Protein AF-A0A0H4BYX8-F1 (afdb_monomer_lite)

Structure (mmCIF, N/CA/C/O backbone):
data_AF-A0A0H4BYX8-F1
#
_entry.id   AF-A0A0H4BYX8-F1
#
loop_
_atom_site.group_PDB
_atom_site.id
_atom_site.type_symbol
_atom_site.label_atom_id
_atom_site.label_alt_id
_atom_site.label_comp_id
_atom_site.label_asym_id
_atom_site.label_entity_id
_atom_site.label_seq_id
_atom_site.pdbx_PDB_ins_code
_atom_site.Cartn_x
_atom_site.Cartn_y
_atom_site.Cartn_z
_atom_site.occupancy
_atom_site.B_iso_or_equiv
_atom_site.auth_seq_id
_atom_site.auth_comp_id
_atom_site.auth_asym_id
_atom_site.auth_atom_id
_atom_site.pdbx_PDB_model_num
ATOM 1 N N . MET A 1 1 ? -28.822 -3.666 -9.844 1.00 39.09 1 MET A N 1
ATOM 2 C CA . MET A 1 1 ? -27.605 -4.459 -9.604 1.00 39.09 1 MET A CA 1
ATOM 3 C C . MET A 1 1 ? -26.559 -3.913 -10.546 1.00 39.09 1 MET A C 1
ATOM 5 O O . MET A 1 1 ? -26.692 -4.147 -11.732 1.00 39.09 1 MET A O 1
ATOM 9 N N . ASP A 1 2 ? -25.643 -3.104 -10.020 1.00 32.81 2 ASP A N 1
ATOM 10 C CA . ASP A 1 2 ? -24.395 -2.692 -10.675 1.00 32.81 2 ASP A CA 1
ATOM 11 C C . ASP A 1 2 ? -23.509 -2.088 -9.575 1.00 32.81 2 ASP A C 1
ATOM 13 O O . ASP A 1 2 ? -23.709 -0.952 -9.146 1.00 32.81 2 ASP A O 1
ATOM 17 N N . THR A 1 3 ? -22.607 -2.901 -9.025 1.00 31.81 3 THR A N 1
ATOM 18 C CA . THR A 1 3 ? -21.728 -2.568 -7.881 1.00 31.81 3 THR A CA 1
ATOM 19 C C . THR A 1 3 ? -20.258 -2.498 -8.311 1.00 31.81 3 THR A C 1
ATOM 21 O O . THR A 1 3 ? -19.339 -2.720 -7.530 1.00 31.81 3 THR A O 1
ATOM 24 N N . SER A 1 4 ? -20.034 -2.214 -9.589 1.00 34.97 4 SER A N 1
ATOM 25 C CA . SER A 1 4 ? -18.779 -2.406 -10.311 1.00 34.97 4 SER A CA 1
ATOM 26 C C . SER A 1 4 ? -18.241 -1.076 -10.835 1.00 34.97 4 SER A C 1
ATOM 28 O O . SER A 1 4 ? -18.157 -0.871 -12.037 1.00 34.97 4 SER A O 1
ATOM 30 N N . ALA A 1 5 ? -17.884 -0.146 -9.946 1.00 32.69 5 ALA A N 1
ATOM 31 C CA . ALA A 1 5 ? -17.043 1.002 -10.306 1.00 32.69 5 ALA A CA 1
ATOM 32 C C . ALA A 1 5 ? -16.579 1.761 -9.057 1.00 32.69 5 ALA A C 1
ATOM 34 O O . ALA A 1 5 ? -17.200 2.747 -8.668 1.00 32.69 5 ALA A O 1
ATOM 35 N N . ARG A 1 6 ? -15.502 1.289 -8.424 1.00 33.94 6 ARG A N 1
ATOM 36 C CA . ARG A 1 6 ? -14.465 2.099 -7.746 1.00 33.94 6 ARG A CA 1
ATOM 37 C C . ARG A 1 6 ? -13.427 1.159 -7.134 1.00 33.94 6 ARG A C 1
ATOM 39 O O . ARG A 1 6 ? -13.173 1.147 -5.937 1.00 33.94 6 ARG A O 1
ATOM 46 N N . LEU A 1 7 ? -12.845 0.333 -8.004 1.00 34.69 7 LEU A N 1
ATOM 47 C CA . LEU A 1 7 ? -11.450 -0.044 -7.831 1.00 34.69 7 LEU A CA 1
ATOM 48 C C . LEU A 1 7 ? -10.669 1.254 -8.070 1.00 34.69 7 LEU A C 1
ATOM 50 O O . LEU A 1 7 ? -10.504 1.666 -9.219 1.00 34.69 7 LEU A O 1
ATOM 54 N N . ASP A 1 8 ? -10.289 1.948 -6.999 1.00 37.62 8 ASP A N 1
ATOM 55 C CA . ASP A 1 8 ? -9.277 2.994 -7.103 1.00 37.62 8 ASP A CA 1
ATOM 56 C C . ASP A 1 8 ? -7.956 2.295 -7.426 1.00 37.62 8 ASP A C 1
ATOM 58 O O . ASP A 1 8 ? -7.262 1.758 -6.565 1.00 37.62 8 ASP A O 1
ATOM 62 N N . LEU A 1 9 ? -7.655 2.258 -8.723 1.00 38.53 9 LEU A N 1
ATOM 63 C CA . LEU A 1 9 ? -6.310 2.040 -9.225 1.00 38.53 9 LEU A CA 1
ATOM 64 C C . LEU A 1 9 ? -5.385 3.095 -8.589 1.00 38.53 9 LEU A C 1
ATOM 66 O O . LEU A 1 9 ? -5.774 4.264 -8.467 1.00 38.53 9 LEU A O 1
ATOM 70 N N . PRO A 1 10 ? -4.150 2.738 -8.209 1.00 43.97 10 PRO A N 1
ATOM 71 C CA . PRO A 1 10 ? -3.230 3.651 -7.550 1.00 43.97 10 PRO A CA 1
ATOM 72 C C . PRO A 1 10 ? -2.633 4.619 -8.578 1.00 43.97 10 PRO A C 1
ATOM 74 O O . PRO A 1 10 ? -1.495 4.464 -9.000 1.00 43.97 10 PRO A O 1
ATOM 77 N N . LEU A 1 11 ? -3.396 5.625 -9.006 1.00 45.66 11 LEU A N 1
ATOM 78 C CA . LEU A 1 11 ? -2.871 6.721 -9.834 1.00 45.66 11 LEU A CA 1
ATOM 79 C C . LEU A 1 11 ? -3.241 8.120 -9.318 1.00 45.66 11 LEU A C 1
ATOM 81 O O . LEU A 1 11 ? -2.695 9.100 -9.813 1.00 45.66 11 LEU A O 1
ATOM 85 N N . GLY A 1 12 ? -4.114 8.241 -8.309 1.00 50.75 12 GLY A N 1
ATOM 86 C CA . GLY A 1 12 ? -4.571 9.553 -7.827 1.00 50.75 12 GLY A CA 1
ATOM 87 C C . GLY A 1 12 ? -4.165 9.930 -6.402 1.00 50.75 12 GLY A C 1
ATOM 88 O O . GLY A 1 12 ? -3.814 11.080 -6.157 1.00 50.75 12 GLY A O 1
ATOM 89 N N . GLN A 1 13 ? -4.239 8.991 -5.450 1.00 59.78 13 GLN A N 1
ATOM 90 C CA . GLN A 1 13 ? -4.258 9.343 -4.017 1.00 59.78 13 GLN A CA 1
ATOM 91 C C . GLN A 1 13 ? -3.168 8.677 -3.163 1.00 59.78 13 GLN A C 1
ATOM 93 O O . GLN A 1 13 ? -2.971 9.073 -2.018 1.00 59.78 13 GLN A O 1
ATOM 98 N N . GLY A 1 14 ? -2.452 7.674 -3.689 1.00 72.25 14 GLY A N 1
ATOM 99 C CA . GLY A 1 14 ? -1.416 6.948 -2.937 1.00 72.25 14 GLY A CA 1
ATOM 100 C C . GLY A 1 14 ? -1.945 6.092 -1.774 1.00 72.25 14 GLY A C 1
ATOM 101 O O . GLY A 1 14 ? -1.158 5.607 -0.959 1.00 72.25 14 GLY A O 1
ATOM 102 N N . LEU A 1 15 ? -3.264 5.898 -1.684 1.00 83.38 15 LEU A N 1
ATOM 103 C CA . LEU A 1 15 ? -3.895 5.038 -0.688 1.00 83.38 15 LEU A CA 1
ATOM 104 C C . LEU A 1 15 ? -3.948 3.590 -1.184 1.00 83.38 15 LEU A C 1
ATOM 106 O O . LEU A 1 15 ? -4.229 3.328 -2.349 1.00 83.38 15 LEU A O 1
ATOM 110 N N . VAL A 1 16 ? -3.673 2.654 -0.280 1.00 84.81 16 VAL A N 1
ATOM 111 C CA . VAL A 1 16 ? -3.694 1.204 -0.539 1.00 84.81 16 VAL A CA 1
ATOM 112 C C . VAL A 1 16 ? -5.106 0.618 -0.397 1.00 84.81 16 VAL A C 1
ATOM 114 O O . VAL A 1 16 ? -5.375 -0.467 -0.894 1.00 84.81 16 VAL A O 1
ATOM 117 N N . GLY A 1 17 ? -6.026 1.332 0.254 1.00 84.44 17 GLY A N 1
ATOM 118 C CA . GLY A 1 17 ? -7.428 0.939 0.391 1.00 84.44 17 GLY A CA 1
ATOM 119 C C . GLY A 1 17 ? -8.356 2.147 0.303 1.00 84.44 17 GLY A C 1
ATOM 120 O O . GLY A 1 17 ? -7.896 3.288 0.353 1.00 84.44 17 GLY A O 1
ATOM 121 N N . SER A 1 18 ? -9.660 1.892 0.182 1.00 88.62 18 SER A N 1
ATOM 122 C CA . SER A 1 18 ? -10.676 2.943 0.099 1.00 88.62 18 SER A CA 1
ATOM 123 C C . SER A 1 18 ? -11.384 3.181 1.441 1.00 88.62 18 SER A C 1
ATOM 125 O O . SER A 1 18 ? -11.568 2.243 2.227 1.00 88.62 18 SER A O 1
ATOM 127 N N . PRO A 1 19 ? -11.849 4.414 1.704 1.00 87.88 19 PRO A N 1
ATOM 128 C CA . PRO A 1 19 ? -12.730 4.722 2.834 1.00 87.88 19 PRO A CA 1
ATOM 129 C C . PRO A 1 19 ? -13.988 3.850 2.871 1.00 87.88 19 PRO A C 1
ATOM 131 O O . PRO A 1 19 ? -14.454 3.464 3.939 1.00 87.88 19 PRO A O 1
ATOM 134 N N . GLU A 1 20 ? -14.531 3.509 1.704 1.00 89.50 20 GLU A N 1
ATOM 135 C CA . GLU A 1 20 ? -15.694 2.640 1.564 1.00 89.50 20 GLU A CA 1
ATOM 136 C C . GLU A 1 20 ? -15.399 1.198 2.014 1.00 89.50 20 GLU A C 1
ATOM 138 O O . GLU A 1 20 ? -16.249 0.587 2.657 1.00 89.50 20 GLU A O 1
ATOM 143 N N . ALA A 1 21 ? -14.192 0.673 1.770 1.00 87.00 21 ALA A N 1
ATOM 144 C CA . ALA A 1 21 ? -13.786 -0.640 2.282 1.00 87.00 21 ALA A CA 1
ATOM 145 C C . ALA A 1 21 ? -13.663 -0.649 3.817 1.00 87.00 21 ALA A C 1
ATOM 147 O O . ALA A 1 21 ? -14.017 -1.630 4.470 1.00 87.00 21 ALA A O 1
ATOM 148 N N . VAL A 1 22 ? -13.205 0.460 4.411 1.00 85.81 22 VAL A N 1
ATOM 149 C CA . VAL A 1 22 ? -13.191 0.628 5.874 1.00 85.81 22 VAL A CA 1
ATOM 150 C C . VAL A 1 22 ? -14.616 0.699 6.425 1.00 85.81 22 VAL A C 1
ATOM 152 O O . VAL A 1 22 ? -14.907 0.077 7.443 1.00 85.81 22 VAL A O 1
ATOM 155 N N . ALA A 1 23 ? -15.524 1.400 5.743 1.00 83.44 23 ALA A N 1
ATOM 156 C CA . ALA A 1 23 ? -16.932 1.467 6.128 1.00 83.44 23 ALA A CA 1
ATOM 157 C C . ALA A 1 23 ? -17.611 0.093 6.112 1.00 83.44 23 ALA A C 1
ATOM 159 O O . ALA A 1 23 ? -18.312 -0.241 7.065 1.00 83.44 23 ALA A O 1
ATOM 160 N N . ASP A 1 24 ? -17.349 -0.714 5.082 1.00 84.88 24 ASP A N 1
ATOM 161 C CA . ASP A 1 24 ? -17.842 -2.090 4.980 1.00 84.88 24 ASP A CA 1
ATOM 162 C C . ASP A 1 24 ? -17.325 -2.957 6.143 1.00 84.88 24 ASP A C 1
ATOM 164 O O . ASP A 1 24 ? -18.107 -3.587 6.856 1.00 84.88 24 ASP A O 1
ATOM 168 N N . ALA A 1 25 ? -16.026 -2.873 6.459 1.00 83.50 25 ALA A N 1
ATOM 169 C CA . ALA A 1 25 ? -15.4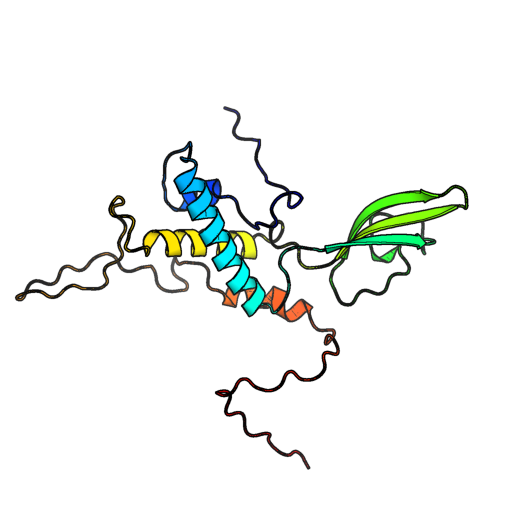29 -3.560 7.612 1.00 83.50 25 ALA A CA 1
ATOM 170 C C . ALA A 1 25 ? -15.995 -3.102 8.977 1.00 83.50 25 ALA A C 1
ATOM 172 O O . ALA A 1 25 ? -15.919 -3.829 9.978 1.00 83.50 25 ALA A O 1
ATOM 173 N N . LEU A 1 26 ? -16.551 -1.891 9.038 1.00 82.50 26 LEU A N 1
ATOM 174 C CA . LEU A 1 26 ? -17.212 -1.323 10.213 1.00 82.50 26 LEU A CA 1
ATOM 175 C C . LEU A 1 26 ? -18.732 -1.545 10.231 1.00 82.50 26 LEU A C 1
ATOM 177 O O . LEU A 1 26 ? -19.358 -1.246 11.248 1.00 82.50 26 LEU A O 1
ATOM 181 N N . GLY A 1 27 ? -19.329 -2.053 9.148 1.00 84.31 27 GLY A N 1
ATOM 182 C CA . GLY A 1 27 ? -20.783 -2.154 8.994 1.00 84.31 27 GLY A CA 1
ATOM 183 C C . GLY A 1 27 ? -21.491 -0.795 8.903 1.00 84.31 27 GLY A C 1
ATOM 184 O O . GLY A 1 27 ? -22.667 -0.688 9.251 1.00 84.31 27 GLY A O 1
ATOM 185 N N . VAL A 1 28 ? -20.786 0.259 8.481 1.00 84.38 28 VAL A N 1
ATOM 186 C CA . VAL A 1 28 ? -21.342 1.611 8.333 1.00 84.38 28 VAL A CA 1
ATOM 187 C C . VAL A 1 28 ? -22.061 1.717 6.983 1.00 84.38 28 VAL A C 1
ATOM 189 O O . VAL A 1 28 ? -21.452 1.441 5.949 1.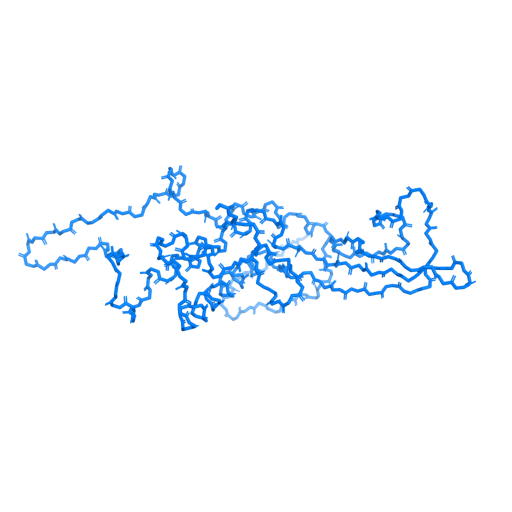00 84.38 28 VAL A O 1
ATOM 192 N N . PRO A 1 29 ? -23.341 2.131 6.950 1.00 85.81 29 PRO A N 1
ATOM 193 C CA . PRO A 1 29 ? -24.092 2.218 5.705 1.00 85.81 29 PRO A CA 1
ATOM 194 C C . PRO A 1 29 ? -23.551 3.321 4.786 1.00 85.81 29 PRO A C 1
ATOM 196 O O . PRO A 1 29 ? -23.169 4.405 5.229 1.00 85.81 29 PRO A O 1
ATOM 199 N N . LEU A 1 30 ? -23.570 3.046 3.482 1.00 87.44 30 LEU A N 1
ATOM 200 C CA . LEU A 1 30 ? -23.238 4.005 2.430 1.00 87.44 30 LEU A CA 1
ATOM 201 C C . LEU A 1 30 ? -24.470 4.863 2.062 1.00 87.44 30 LEU A C 1
ATOM 203 O O . LEU A 1 30 ? -25.598 4.379 2.174 1.00 87.44 30 LEU A O 1
ATOM 207 N N . PRO A 1 31 ? -24.291 6.103 1.564 1.00 90.88 31 PRO A N 1
ATOM 208 C CA . PRO A 1 31 ? -23.023 6.774 1.279 1.00 90.88 31 PRO A CA 1
ATOM 209 C C . PRO A 1 31 ? -22.378 7.402 2.522 1.00 90.88 31 PRO A C 1
ATOM 211 O O . PRO A 1 31 ? -23.058 7.929 3.398 1.00 90.88 31 PRO A O 1
ATOM 214 N N . LEU A 1 32 ? -21.044 7.420 2.547 1.00 81.69 32 LEU A N 1
ATOM 215 C CA . LEU A 1 32 ? -20.290 8.123 3.582 1.00 81.69 32 LEU A CA 1
ATOM 216 C C . LEU A 1 32 ? -20.456 9.637 3.473 1.00 81.69 32 LEU A C 1
ATOM 218 O O . LEU A 1 32 ? -20.402 10.213 2.379 1.00 81.69 32 LEU A O 1
ATOM 222 N N . THR A 1 33 ? -20.567 10.292 4.628 1.00 89.88 33 THR A N 1
ATOM 223 C CA . THR A 1 33 ? -20.444 11.750 4.707 1.00 89.88 33 THR A CA 1
ATOM 224 C C . THR A 1 33 ? -19.008 12.182 4.367 1.00 89.88 33 THR A C 1
ATOM 226 O O . THR A 1 33 ? -18.065 11.417 4.595 1.00 89.88 33 THR A O 1
ATOM 229 N N . PRO A 1 34 ? -18.787 13.414 3.865 1.00 89.31 34 PRO A N 1
ATOM 230 C CA . PRO A 1 34 ? -17.437 13.911 3.582 1.00 89.31 34 PRO A CA 1
ATOM 231 C C . PRO A 1 34 ? -16.500 13.863 4.798 1.00 89.31 34 PRO A C 1
ATOM 233 O O . PRO A 1 34 ? -15.323 13.547 4.652 1.00 89.31 34 PRO A O 1
ATOM 236 N N . ALA A 1 35 ? -17.029 14.116 5.999 1.00 87.38 35 ALA A N 1
ATOM 237 C CA . ALA A 1 35 ? -16.266 14.050 7.243 1.00 87.38 35 ALA A CA 1
ATOM 238 C C . ALA A 1 35 ? -15.844 12.613 7.597 1.00 87.38 35 ALA A C 1
ATOM 240 O O . ALA A 1 35 ? -14.693 12.391 7.962 1.00 87.38 35 ALA A O 1
ATOM 241 N N . GLN A 1 36 ? -16.742 11.630 7.443 1.00 86.31 36 GLN A N 1
ATOM 242 C CA . GLN A 1 36 ? -16.399 10.215 7.638 1.00 86.31 36 GLN A CA 1
ATOM 243 C C . GLN A 1 36 ? -15.355 9.754 6.626 1.00 86.31 36 GLN A C 1
ATOM 245 O O . GLN A 1 36 ? -14.389 9.101 7.006 1.00 86.31 36 GLN A O 1
ATOM 250 N N . ARG A 1 37 ? -15.517 10.141 5.354 1.00 89.44 37 ARG A N 1
ATOM 251 C CA . ARG A 1 37 ? -14.554 9.810 4.303 1.00 89.44 37 ARG A CA 1
ATOM 252 C C . ARG A 1 37 ? -13.159 10.335 4.648 1.00 89.44 37 ARG A C 1
ATOM 254 O O . ARG A 1 37 ? -12.225 9.546 4.695 1.00 89.44 37 ARG A O 1
ATOM 261 N N . ALA A 1 38 ? -13.035 11.620 4.986 1.00 88.38 38 ALA A N 1
ATOM 262 C CA . ALA A 1 38 ? -11.754 12.221 5.360 1.00 88.38 38 ALA A CA 1
ATOM 263 C C . ALA A 1 38 ? -11.116 11.558 6.598 1.00 88.38 38 ALA A C 1
ATOM 265 O O . ALA A 1 38 ? -9.905 11.348 6.630 1.00 88.38 38 ALA A O 1
ATOM 266 N N . ALA A 1 39 ? -11.926 11.194 7.598 1.00 89.19 39 ALA A N 1
ATOM 267 C CA . ALA A 1 39 ? -11.445 10.489 8.785 1.00 89.19 39 ALA A CA 1
ATOM 268 C C . ALA A 1 39 ? -10.934 9.076 8.458 1.00 89.19 39 ALA A C 1
ATOM 270 O O . ALA A 1 39 ? -9.902 8.661 8.977 1.00 89.19 39 ALA A O 1
ATOM 271 N N . TYR A 1 40 ? -11.625 8.334 7.590 1.00 89.62 40 TYR A N 1
ATOM 272 C CA . TYR A 1 40 ? -11.185 6.996 7.186 1.00 89.62 40 TYR A CA 1
ATOM 273 C C . TYR A 1 40 ? -9.942 7.050 6.299 1.00 89.62 40 TYR A C 1
ATOM 275 O O . TYR A 1 40 ? -9.050 6.227 6.472 1.00 89.62 40 TYR A O 1
ATOM 283 N N . GLU A 1 41 ? -9.827 8.038 5.408 1.00 91.56 41 GLU A N 1
ATOM 284 C CA . GLU A 1 41 ? -8.595 8.270 4.642 1.00 91.56 41 GLU A CA 1
ATOM 285 C C . GLU A 1 41 ? -7.388 8.516 5.554 1.00 91.56 41 GLU A C 1
ATOM 287 O O . GLU A 1 41 ? -6.298 8.020 5.283 1.00 91.56 41 GLU A O 1
ATOM 292 N N . GLU A 1 42 ? -7.564 9.280 6.632 1.00 91.12 42 GLU A N 1
ATOM 293 C CA . GLU A 1 42 ? -6.505 9.522 7.611 1.00 91.12 42 GLU A CA 1
ATOM 294 C C . GLU A 1 42 ? -6.055 8.224 8.292 1.00 91.12 42 GLU A C 1
ATOM 296 O O . GLU A 1 42 ? -4.856 7.952 8.354 1.00 91.12 42 GLU A O 1
ATOM 301 N N . GLU A 1 43 ? -6.995 7.383 8.727 1.00 90.19 43 GLU A N 1
ATOM 302 C CA . GLU A 1 43 ? -6.648 6.104 9.355 1.00 90.19 43 GLU A CA 1
ATOM 303 C C . GLU A 1 43 ? -6.022 5.109 8.374 1.00 90.19 43 GLU A C 1
ATOM 305 O O . GLU A 1 43 ? -5.108 4.370 8.740 1.00 90.19 43 GLU A O 1
ATOM 310 N N . ILE A 1 44 ? -6.434 5.134 7.103 1.00 90.19 44 ILE A N 1
ATOM 311 C CA . ILE A 1 44 ? -5.768 4.374 6.040 1.00 90.19 44 ILE A CA 1
ATOM 312 C C . ILE A 1 44 ? -4.314 4.843 5.892 1.00 90.19 44 ILE A C 1
ATOM 314 O O . ILE A 1 44 ? -3.415 4.004 5.855 1.00 90.19 44 ILE A O 1
ATOM 318 N N . ARG A 1 45 ? -4.052 6.160 5.873 1.00 90.81 45 ARG A N 1
ATOM 319 C CA . ARG A 1 45 ? -2.680 6.699 5.784 1.00 90.81 45 ARG A CA 1
ATOM 320 C C . ARG A 1 45 ? -1.818 6.281 6.974 1.00 90.81 45 ARG A C 1
ATOM 322 O O . ARG A 1 45 ? -0.665 5.903 6.770 1.00 90.81 45 ARG A O 1
ATOM 329 N N . ASN A 1 46 ? -2.367 6.309 8.188 1.00 90.00 46 ASN A N 1
ATOM 330 C CA . ASN A 1 46 ? -1.661 5.863 9.392 1.00 90.00 46 ASN A CA 1
ATOM 331 C C . ASN A 1 46 ? -1.304 4.372 9.301 1.00 90.00 46 ASN A C 1
ATOM 333 O O . ASN A 1 46 ? -0.137 4.004 9.423 1.00 90.00 46 ASN A O 1
ATOM 337 N N . ALA A 1 47 ? -2.281 3.525 8.965 1.00 89.38 47 ALA A N 1
ATOM 338 C CA . ALA A 1 47 ? -2.068 2.090 8.800 1.00 89.38 47 ALA A CA 1
ATOM 339 C C . ALA A 1 47 ? -1.045 1.769 7.692 1.00 89.38 47 ALA A C 1
ATOM 341 O O . ALA A 1 47 ? -0.196 0.888 7.848 1.00 89.38 47 ALA A O 1
ATOM 342 N N . GLN A 1 48 ? -1.081 2.498 6.572 1.00 91.44 48 GLN A N 1
ATOM 343 C CA . GLN A 1 48 ? -0.075 2.384 5.515 1.00 91.44 48 GLN A CA 1
ATOM 344 C C . GLN A 1 48 ? 1.322 2.784 5.997 1.00 91.44 48 GLN A C 1
ATOM 346 O O . GLN A 1 48 ? 2.293 2.126 5.623 1.00 91.44 48 GLN A O 1
ATOM 351 N N . ALA A 1 49 ? 1.440 3.843 6.803 1.00 88.50 49 ALA A N 1
ATOM 352 C CA . ALA A 1 49 ? 2.718 4.292 7.349 1.00 88.50 49 ALA A CA 1
ATOM 353 C C . ALA A 1 49 ? 3.338 3.234 8.274 1.00 88.50 49 ALA A C 1
ATOM 355 O O . ALA A 1 49 ? 4.542 2.985 8.186 1.00 88.50 49 ALA A O 1
ATOM 356 N N . ASP A 1 50 ? 2.524 2.550 9.078 1.00 88.31 50 ASP A N 1
ATOM 357 C CA . ASP A 1 50 ? 2.983 1.458 9.940 1.00 88.31 50 ASP A CA 1
ATOM 358 C C . ASP A 1 50 ? 3.502 0.269 9.131 1.00 88.31 50 ASP A C 1
ATOM 360 O O . ASP A 1 50 ? 4.585 -0.259 9.404 1.00 88.31 50 ASP A O 1
ATOM 364 N N . VAL A 1 51 ? 2.779 -0.124 8.078 1.00 89.38 51 VAL A N 1
ATOM 365 C CA . VAL A 1 51 ? 3.237 -1.189 7.179 1.00 89.38 51 VAL A CA 1
ATOM 366 C C . VAL A 1 51 ? 4.506 -0.772 6.434 1.00 89.38 51 VAL A C 1
ATOM 368 O O . VAL A 1 51 ? 5.452 -1.558 6.354 1.00 89.38 51 VAL A O 1
ATOM 371 N N . ALA A 1 52 ? 4.572 0.460 5.927 1.00 88.69 52 ALA A N 1
ATOM 372 C CA . ALA A 1 52 ? 5.765 0.986 5.269 1.00 88.69 52 ALA A CA 1
ATOM 373 C C . ALA A 1 52 ? 6.973 1.010 6.222 1.00 88.69 52 ALA A C 1
ATOM 375 O O . ALA A 1 52 ? 8.087 0.666 5.820 1.00 88.69 52 ALA A O 1
ATOM 376 N N . GLY A 1 53 ? 6.754 1.348 7.496 1.00 85.75 53 GLY A N 1
ATOM 377 C CA . GLY A 1 53 ? 7.757 1.284 8.557 1.00 85.75 53 GLY A CA 1
ATOM 378 C C . GLY A 1 53 ? 8.220 -0.146 8.845 1.00 85.75 53 GLY A C 1
ATOM 379 O O . GLY A 1 53 ? 9.423 -0.398 8.917 1.00 85.75 53 GLY A O 1
ATOM 380 N N . TYR A 1 54 ? 7.290 -1.099 8.940 1.00 87.62 54 TYR A N 1
ATOM 381 C CA . TYR A 1 54 ? 7.595 -2.514 9.179 1.00 87.62 54 TYR A CA 1
ATOM 382 C C . TYR A 1 54 ? 8.366 -3.165 8.025 1.00 87.62 54 TYR A C 1
ATOM 384 O O . TYR A 1 54 ? 9.345 -3.886 8.247 1.00 87.62 54 TYR A O 1
ATOM 392 N N . LEU A 1 55 ? 7.940 -2.902 6.787 1.00 86.88 55 LEU A N 1
ATOM 393 C CA . LEU A 1 55 ? 8.601 -3.390 5.577 1.00 86.88 55 LEU A CA 1
ATOM 394 C C . LEU A 1 55 ? 9.875 -2.602 5.249 1.00 86.88 55 LEU A C 1
ATOM 396 O O . LEU A 1 55 ? 10.698 -3.084 4.474 1.00 86.88 55 LEU A O 1
ATOM 400 N N . ASN A 1 56 ? 10.051 -1.417 5.846 1.00 85.44 56 ASN A N 1
ATOM 401 C CA . ASN A 1 56 ? 11.100 -0.450 5.520 1.00 85.44 56 ASN A CA 1
ATOM 402 C C . ASN A 1 56 ? 11.134 -0.120 4.012 1.00 85.44 56 ASN A C 1
ATOM 404 O O . ASN A 1 56 ? 12.202 0.007 3.408 1.00 85.44 56 ASN A O 1
ATOM 408 N N . ARG A 1 57 ? 9.949 -0.011 3.398 1.00 83.50 57 ARG A N 1
ATOM 409 C CA . ARG A 1 57 ? 9.748 0.163 1.951 1.00 83.50 57 ARG A CA 1
ATOM 410 C C . ARG A 1 57 ? 8.485 0.981 1.686 1.00 83.50 57 ARG A C 1
ATOM 412 O O . ARG A 1 57 ? 7.526 0.896 2.448 1.00 83.50 57 ARG A O 1
ATOM 419 N N . SER A 1 58 ? 8.481 1.764 0.607 1.00 85.25 58 SER A N 1
ATOM 420 C CA . SER A 1 58 ? 7.270 2.459 0.150 1.00 85.25 58 SER A CA 1
ATOM 421 C C . SER A 1 58 ? 6.238 1.450 -0.357 1.00 85.25 58 SER A C 1
ATOM 423 O O . SER A 1 58 ? 6.598 0.531 -1.089 1.00 85.25 58 SER A O 1
ATOM 425 N N . LEU A 1 59 ? 4.970 1.649 0.009 1.00 85.88 59 LEU A N 1
ATOM 426 C CA . LEU A 1 59 ? 3.820 0.917 -0.547 1.00 85.88 59 LEU A CA 1
ATOM 427 C C . LEU A 1 59 ? 3.235 1.577 -1.799 1.00 85.88 59 LEU A C 1
ATOM 429 O O . LEU A 1 59 ? 2.314 1.040 -2.410 1.00 85.88 59 LEU A O 1
ATOM 433 N N . VAL A 1 60 ? 3.730 2.769 -2.128 1.00 87.62 60 VAL A N 1
ATOM 434 C CA . VAL A 1 60 ? 3.363 3.504 -3.332 1.00 87.62 60 VAL A CA 1
ATOM 435 C C . VAL A 1 60 ? 4.540 3.395 -4.296 1.00 87.62 60 VAL A C 1
ATOM 437 O O . VAL A 1 60 ? 5.636 3.866 -3.950 1.00 87.62 60 VAL A O 1
ATOM 440 N N . PRO A 1 61 ? 4.351 2.771 -5.469 1.00 86.25 61 PRO A N 1
ATOM 441 C CA . PRO A 1 61 ? 5.400 2.661 -6.463 1.00 86.25 61 PRO A CA 1
ATOM 442 C C . PRO A 1 61 ? 5.676 4.035 -7.074 1.00 86.25 61 PRO A C 1
ATOM 444 O O . PRO A 1 61 ? 4.799 4.894 -7.183 1.00 86.25 61 PRO A O 1
ATOM 447 N N . ARG A 1 62 ? 6.924 4.253 -7.476 1.00 86.12 62 ARG A N 1
ATOM 448 C CA . ARG A 1 62 ? 7.349 5.478 -8.144 1.00 86.12 62 ARG A CA 1
ATOM 449 C C . ARG A 1 62 ? 7.300 5.280 -9.651 1.00 86.12 62 ARG A C 1
ATOM 451 O O . ARG A 1 62 ? 7.919 4.353 -10.164 1.00 86.12 62 ARG A O 1
ATOM 458 N N . LEU A 1 63 ? 6.656 6.210 -10.353 1.00 88.44 63 LEU A N 1
ATOM 459 C CA . LEU A 1 63 ? 6.752 6.289 -11.807 1.00 88.44 63 LEU A CA 1
ATOM 460 C C . LEU A 1 63 ? 8.138 6.809 -12.220 1.00 88.44 63 LEU A C 1
ATOM 462 O O . LEU A 1 63 ? 8.591 7.859 -11.748 1.00 88.44 63 LEU A O 1
ATOM 466 N N . MET A 1 64 ? 8.807 6.071 -13.096 1.00 88.88 64 MET A N 1
ATOM 467 C CA . MET A 1 64 ? 10.119 6.395 -13.642 1.00 88.88 64 MET A CA 1
ATOM 468 C C . MET A 1 64 ? 10.117 6.175 -15.150 1.00 88.88 64 MET A C 1
ATOM 470 O O . MET A 1 64 ? 9.866 5.071 -15.614 1.00 88.88 64 MET A O 1
ATOM 474 N N . THR A 1 65 ? 10.452 7.212 -15.911 1.00 92.81 65 THR A N 1
ATOM 475 C CA . THR A 1 65 ? 10.631 7.099 -17.361 1.00 92.81 65 THR A CA 1
ATOM 476 C C . THR A 1 65 ? 12.097 6.858 -17.689 1.00 92.81 65 THR A C 1
ATOM 478 O O . THR A 1 65 ? 12.963 7.649 -17.304 1.00 92.81 65 THR A O 1
ATOM 481 N N . VAL A 1 66 ? 12.368 5.808 -18.452 1.00 92.00 66 VAL A N 1
ATOM 482 C CA . VAL A 1 66 ? 13.674 5.509 -19.036 1.00 92.00 66 VAL A CA 1
ATOM 483 C C . VAL A 1 66 ? 13.606 5.828 -20.521 1.00 92.00 66 VAL A C 1
ATOM 485 O O . VAL A 1 66 ? 12.725 5.337 -21.216 1.00 92.00 66 VAL A O 1
ATOM 488 N N . ARG A 1 67 ? 14.502 6.687 -21.006 1.00 94.62 67 ARG A N 1
ATOM 489 C CA . ARG A 1 67 ? 14.437 7.221 -22.373 1.00 94.62 67 ARG A CA 1
ATOM 490 C C . ARG A 1 67 ? 15.509 6.636 -23.270 1.00 94.62 67 ARG A C 1
ATOM 492 O O . ARG A 1 67 ? 16.620 6.386 -22.803 1.00 94.62 67 ARG A O 1
ATOM 499 N N . GLY A 1 68 ? 15.186 6.502 -24.552 1.00 92.69 68 GLY A N 1
ATOM 500 C CA . GLY A 1 68 ? 16.148 6.134 -25.589 1.00 92.69 68 GLY A CA 1
ATOM 501 C C . GLY A 1 68 ? 16.787 4.758 -25.390 1.00 92.69 68 GLY A C 1
ATOM 502 O O . GLY A 1 68 ? 17.963 4.576 -25.702 1.00 92.69 68 GLY A O 1
ATOM 503 N N . VAL A 1 69 ? 16.052 3.791 -24.834 1.00 93.94 69 VAL A N 1
ATOM 504 C CA . VAL A 1 69 ? 16.567 2.438 -24.589 1.00 93.94 69 VAL A CA 1
ATOM 505 C C . VAL A 1 69 ? 16.237 1.490 -25.728 1.00 93.94 69 VAL A C 1
ATOM 507 O O . VAL A 1 69 ? 15.184 1.571 -26.353 1.00 93.94 69 VAL A O 1
ATOM 510 N N . THR A 1 70 ? 17.153 0.563 -25.997 1.00 94.81 70 THR A N 1
ATOM 511 C CA . THR A 1 70 ? 16.925 -0.534 -26.942 1.00 94.81 70 THR A CA 1
ATOM 512 C C . THR A 1 70 ? 16.635 -1.804 -26.149 1.00 94.81 70 THR A C 1
ATOM 514 O O . THR A 1 70 ? 17.423 -2.133 -25.256 1.00 94.81 70 THR A O 1
ATOM 517 N N . PRO A 1 71 ? 15.530 -2.513 -26.425 1.00 94.12 71 PRO A N 1
ATOM 518 C CA . PRO A 1 71 ? 15.229 -3.747 -25.726 1.00 94.12 71 PRO A CA 1
ATOM 519 C C . PRO A 1 71 ? 16.220 -4.844 -26.137 1.00 94.12 71 PRO A C 1
ATOM 521 O O . PRO A 1 71 ? 16.731 -4.870 -27.257 1.00 94.12 71 PRO A O 1
ATOM 524 N N . ARG A 1 72 ? 16.501 -5.764 -25.218 1.00 91.19 72 ARG A N 1
ATOM 525 C CA . ARG A 1 72 ? 17.368 -6.929 -25.439 1.00 91.19 72 ARG A CA 1
ATOM 526 C C . ARG A 1 72 ? 16.731 -7.936 -26.399 1.00 91.19 72 ARG A C 1
ATOM 528 O O . ARG A 1 72 ? 17.446 -8.635 -27.111 1.00 91.19 72 ARG A O 1
ATOM 535 N N . TRP A 1 73 ? 15.403 -7.993 -26.409 1.00 89.44 73 TRP A N 1
ATOM 536 C CA . TRP A 1 73 ? 14.571 -8.828 -27.271 1.00 89.44 73 TRP A CA 1
ATOM 537 C C . TRP A 1 73 ? 13.218 -8.145 -27.504 1.00 89.44 73 TRP A C 1
ATOM 539 O O . TRP A 1 73 ? 12.832 -7.251 -26.757 1.00 89.44 73 TRP A O 1
ATOM 549 N N . THR A 1 74 ? 12.512 -8.514 -28.572 1.00 86.75 74 THR A N 1
ATOM 550 C CA . THR A 1 74 ? 11.319 -7.784 -29.057 1.00 86.75 74 THR A CA 1
ATOM 551 C C . THR A 1 74 ? 10.003 -8.536 -28.869 1.00 86.75 74 THR A C 1
ATOM 553 O O . THR A 1 74 ? 8.940 -7.990 -29.139 1.00 86.75 74 THR A O 1
ATOM 556 N N . ASP A 1 75 ? 10.057 -9.772 -28.389 1.00 86.75 75 ASP A N 1
ATOM 557 C CA . ASP A 1 75 ? 8.926 -10.680 -28.194 1.00 86.75 75 ASP A CA 1
ATOM 558 C C . ASP A 1 75 ? 8.173 -10.468 -26.868 1.00 86.75 75 ASP A C 1
ATOM 560 O O . ASP A 1 75 ? 7.047 -10.942 -26.736 1.00 86.75 75 ASP A O 1
ATOM 564 N N . ALA A 1 76 ? 8.748 -9.727 -25.913 1.00 87.31 76 ALA A N 1
ATOM 565 C CA . ALA A 1 76 ? 8.161 -9.497 -24.588 1.00 87.31 76 ALA A CA 1
ATOM 566 C C . ALA A 1 76 ? 8.452 -8.084 -24.036 1.00 87.31 76 ALA A C 1
ATOM 568 O O . ALA A 1 76 ? 9.045 -7.938 -22.972 1.00 87.31 76 ALA A O 1
ATOM 569 N N . LEU A 1 77 ? 8.050 -7.027 -24.753 1.00 89.62 77 LEU A N 1
ATOM 570 C CA . LEU A 1 77 ? 8.310 -5.628 -24.350 1.00 89.62 77 LEU A CA 1
ATOM 571 C C . LEU A 1 77 ? 7.609 -5.200 -23.043 1.00 89.62 77 LEU A C 1
ATOM 573 O O . LEU A 1 77 ? 8.037 -4.236 -22.411 1.00 89.62 77 LEU A O 1
ATOM 577 N N . ASP A 1 78 ? 6.571 -5.919 -22.617 1.00 89.12 78 ASP A N 1
ATOM 578 C CA . ASP A 1 78 ? 5.899 -5.699 -21.327 1.00 89.12 78 ASP A CA 1
ATOM 579 C C . ASP A 1 78 ? 6.686 -6.294 -20.139 1.00 89.12 78 ASP A C 1
ATOM 581 O O . ASP A 1 78 ? 6.410 -5.982 -18.982 1.00 89.12 78 ASP A O 1
ATOM 585 N N . ASP A 1 79 ? 7.685 -7.145 -20.399 1.00 89.81 79 ASP A N 1
ATOM 586 C CA . ASP A 1 79 ? 8.533 -7.729 -19.362 1.00 89.81 79 ASP A CA 1
ATOM 587 C C . ASP A 1 79 ? 9.695 -6.782 -19.027 1.00 89.81 79 ASP A C 1
ATOM 589 O O . ASP A 1 79 ? 10.435 -6.328 -19.905 1.00 89.81 79 ASP A O 1
ATOM 593 N N . ILE A 1 80 ? 9.908 -6.513 -17.735 1.00 88.50 80 ILE A N 1
ATOM 594 C CA . ILE A 1 80 ? 11.029 -5.697 -17.254 1.00 88.50 80 ILE A CA 1
ATOM 595 C C . ILE A 1 80 ? 12.387 -6.240 -17.719 1.00 88.50 80 ILE A C 1
ATOM 597 O O . ILE A 1 80 ? 13.315 -5.470 -17.967 1.00 88.50 80 ILE A O 1
ATOM 601 N N . THR A 1 81 ? 12.503 -7.558 -17.880 1.00 89.81 81 THR A N 1
ATOM 602 C CA . THR A 1 81 ? 13.744 -8.222 -18.283 1.00 89.81 81 THR A CA 1
ATOM 603 C C . THR A 1 81 ? 14.141 -7.919 -19.730 1.00 89.81 81 THR A C 1
ATOM 605 O O . THR A 1 81 ? 15.333 -7.972 -20.050 1.00 89.81 81 THR A O 1
ATOM 608 N N . ALA A 1 82 ? 13.188 -7.512 -20.581 1.00 90.88 82 ALA A N 1
ATOM 609 C CA . ALA A 1 82 ? 13.460 -7.064 -21.946 1.00 90.88 82 ALA A CA 1
ATOM 610 C C . ALA A 1 82 ? 14.267 -5.764 -21.986 1.00 90.88 82 ALA A C 1
ATOM 612 O O . ALA A 1 82 ? 14.929 -5.471 -22.982 1.00 90.88 82 ALA A O 1
ATOM 613 N N . TRP A 1 83 ? 14.264 -4.985 -20.907 1.00 91.81 83 TRP A N 1
ATOM 614 C CA . TRP A 1 83 ? 14.875 -3.666 -20.871 1.00 91.81 83 TRP A CA 1
ATOM 615 C C . TRP A 1 83 ? 16.259 -3.711 -20.212 1.00 91.81 83 TRP A C 1
ATOM 617 O O . TRP A 1 83 ? 16.461 -4.385 -19.202 1.00 91.81 83 TRP A O 1
ATOM 627 N N . PRO A 1 84 ? 17.262 -2.985 -20.739 1.00 90.38 84 PRO A N 1
ATOM 628 C CA . PRO A 1 84 ? 18.611 -2.957 -20.177 1.00 90.38 84 PRO A CA 1
ATOM 629 C C . PRO A 1 84 ? 18.701 -2.037 -18.944 1.00 90.38 84 PRO A C 1
ATOM 631 O O . PRO A 1 84 ? 19.587 -1.192 -18.856 1.00 90.38 84 PRO A O 1
ATOM 634 N N . VAL A 1 85 ? 17.788 -2.197 -17.988 1.00 87.19 85 VAL A N 1
ATOM 635 C CA . VAL A 1 85 ? 17.724 -1.419 -16.746 1.00 87.19 85 VAL A CA 1
ATOM 636 C C . VAL A 1 85 ? 18.190 -2.268 -15.569 1.00 87.19 85 VAL A C 1
ATOM 638 O O . VAL A 1 85 ? 18.006 -3.482 -15.553 1.00 87.19 85 VAL A O 1
ATOM 641 N N . HIS A 1 86 ? 18.871 -1.652 -14.608 1.00 83.75 86 HIS A N 1
ATOM 642 C CA . HIS A 1 86 ? 19.237 -2.281 -13.337 1.00 83.75 86 HIS A CA 1
ATOM 643 C C . HIS A 1 86 ? 18.579 -1.456 -12.243 1.00 83.75 86 HIS A C 1
ATOM 645 O O . HIS A 1 86 ? 18.818 -0.252 -12.150 1.00 83.75 86 HIS A O 1
ATOM 651 N N . LEU A 1 87 ? 17.691 -2.091 -11.486 1.00 82.00 87 LEU A N 1
ATOM 652 C CA . LEU A 1 87 ? 16.887 -1.451 -10.457 1.00 82.00 87 LEU A CA 1
ATOM 653 C C . LEU A 1 87 ? 17.065 -2.241 -9.166 1.00 82.00 87 LEU A C 1
ATOM 655 O O . LEU A 1 87 ? 16.954 -3.462 -9.178 1.00 82.00 87 LEU A O 1
ATOM 659 N N . ASP A 1 88 ? 17.289 -1.529 -8.065 1.00 75.56 88 ASP A N 1
ATOM 660 C CA . ASP A 1 88 ? 17.442 -2.119 -6.726 1.00 75.56 88 ASP A CA 1
ATOM 661 C C . ASP A 1 88 ? 16.105 -2.625 -6.144 1.00 75.56 88 ASP A C 1
ATOM 663 O O . ASP A 1 88 ? 16.021 -2.990 -4.970 1.00 75.56 88 ASP A O 1
ATOM 667 N N . ASP A 1 89 ? 15.021 -2.553 -6.923 1.00 76.94 89 ASP A N 1
ATOM 668 C CA . ASP A 1 89 ? 13.673 -2.849 -6.470 1.00 76.94 89 ASP A CA 1
ATOM 669 C C . ASP A 1 89 ? 12.817 -3.492 -7.576 1.00 76.94 89 ASP A C 1
ATOM 671 O O . ASP A 1 89 ? 13.166 -3.459 -8.756 1.00 76.94 89 ASP A O 1
ATOM 675 N N . ILE A 1 90 ? 11.676 -4.071 -7.187 1.00 82.69 90 ILE A N 1
ATOM 676 C CA . ILE A 1 90 ? 10.688 -4.645 -8.114 1.00 82.69 90 ILE A CA 1
ATOM 677 C C . ILE A 1 90 ? 10.221 -3.553 -9.075 1.00 82.69 90 ILE A C 1
ATOM 679 O O . ILE A 1 90 ? 9.872 -2.458 -8.632 1.00 82.69 90 ILE A O 1
ATOM 683 N N . ALA A 1 91 ? 10.191 -3.859 -10.369 1.00 86.25 91 ALA A N 1
ATOM 684 C CA . ALA A 1 91 ? 9.714 -2.937 -11.381 1.00 86.25 91 ALA A CA 1
ATOM 685 C C . ALA A 1 91 ? 8.788 -3.614 -12.386 1.00 86.25 91 ALA A C 1
ATOM 687 O O . ALA A 1 91 ? 8.997 -4.765 -12.765 1.00 86.25 91 ALA A O 1
ATOM 688 N N . GLU A 1 92 ? 7.785 -2.863 -12.815 1.00 89.06 92 GLU A N 1
ATOM 689 C CA . GLU A 1 92 ? 6.776 -3.270 -13.784 1.00 89.06 92 GLU A CA 1
ATOM 690 C C . GLU A 1 92 ? 6.747 -2.257 -14.930 1.00 89.06 92 GLU A C 1
ATOM 692 O O . GLU A 1 92 ? 6.831 -1.045 -14.701 1.00 89.06 92 GLU A O 1
ATOM 697 N N . VAL A 1 93 ? 6.649 -2.745 -16.166 1.00 89.81 93 VAL A N 1
ATOM 698 C CA . VAL A 1 93 ? 6.506 -1.893 -17.349 1.00 89.81 93 VAL A CA 1
ATOM 699 C C . VAL A 1 93 ? 5.049 -1.461 -17.455 1.00 89.81 93 VAL A C 1
ATOM 701 O O . VAL A 1 93 ? 4.156 -2.293 -17.546 1.00 89.81 93 VAL A O 1
ATOM 704 N N . VAL A 1 94 ? 4.802 -0.151 -17.450 1.00 90.31 94 VAL A N 1
ATOM 705 C CA . VAL A 1 94 ? 3.447 0.400 -17.609 1.00 90.31 94 VAL A CA 1
ATOM 706 C C . VAL A 1 94 ? 3.130 0.613 -19.075 1.00 90.31 94 VAL A C 1
ATOM 708 O O . VAL A 1 94 ? 2.057 0.272 -19.563 1.00 90.31 94 VAL A O 1
ATOM 711 N N . THR A 1 95 ? 4.050 1.269 -19.772 1.00 92.56 95 THR A N 1
ATOM 712 C CA . THR A 1 95 ? 3.897 1.598 -21.180 1.00 92.56 95 THR A CA 1
ATOM 713 C C . THR A 1 95 ? 5.263 1.845 -21.793 1.00 92.56 95 THR A C 1
ATOM 715 O O . THR A 1 95 ? 6.209 2.241 -21.111 1.00 92.56 95 THR A O 1
ATOM 718 N N . TYR A 1 96 ? 5.368 1.630 -23.095 1.00 92.56 96 TYR A N 1
ATOM 719 C CA . TYR A 1 96 ? 6.540 1.973 -23.880 1.00 92.56 96 TYR A CA 1
ATOM 720 C C . TYR A 1 96 ? 6.105 2.706 -25.144 1.00 92.56 96 TYR A C 1
ATOM 722 O O . TYR A 1 96 ? 5.022 2.487 -25.690 1.00 92.56 96 TYR A O 1
ATOM 730 N N . ARG A 1 97 ? 6.964 3.604 -25.616 1.00 94.44 97 ARG A N 1
ATOM 731 C CA . ARG A 1 97 ? 6.752 4.404 -26.821 1.00 94.44 97 ARG A CA 1
ATOM 732 C C . ARG A 1 97 ? 7.963 4.262 -27.716 1.00 94.44 97 ARG A C 1
ATOM 734 O O . ARG A 1 97 ? 9.076 4.492 -27.263 1.00 94.44 97 ARG A O 1
ATOM 741 N N . THR A 1 98 ? 7.748 3.899 -28.972 1.00 95.12 98 THR A N 1
ATOM 742 C CA . THR A 1 98 ? 8.825 3.837 -29.962 1.00 95.12 98 THR A CA 1
ATOM 743 C C . THR A 1 98 ? 9.176 5.239 -30.444 1.00 95.12 98 THR A C 1
ATOM 745 O O . THR A 1 98 ? 8.300 6.024 -30.811 1.00 95.12 98 THR A O 1
ATOM 748 N N . ASN A 1 99 ? 10.467 5.535 -30.471 1.00 94.12 99 ASN A N 1
ATOM 749 C CA . ASN A 1 99 ? 11.035 6.770 -30.978 1.00 94.12 99 ASN A CA 1
ATOM 750 C C . ASN A 1 99 ? 11.374 6.638 -32.478 1.00 94.12 99 ASN A C 1
ATOM 752 O O . ASN A 1 99 ? 11.575 5.528 -32.980 1.00 94.12 99 ASN A O 1
ATOM 756 N N . PRO A 1 100 ? 11.485 7.756 -33.222 1.00 94.12 100 PRO A N 1
ATOM 757 C CA . PRO A 1 100 ? 11.812 7.734 -34.654 1.00 94.12 100 PRO A CA 1
ATOM 758 C C . PRO A 1 100 ? 13.170 7.104 -35.000 1.00 94.12 100 PRO A C 1
ATOM 760 O O . PRO A 1 100 ? 13.383 6.690 -36.135 1.00 94.12 100 PRO A O 1
ATOM 763 N N . ASP A 1 101 ? 14.088 7.047 -34.037 1.00 92.06 101 ASP A N 1
ATOM 764 C CA . ASP A 1 101 ? 15.413 6.431 -34.157 1.00 92.06 101 ASP A CA 1
ATOM 765 C C . ASP A 1 101 ? 15.407 4.912 -33.889 1.00 92.06 101 ASP A C 1
ATOM 767 O O . ASP A 1 101 ? 16.459 4.276 -33.915 1.00 92.06 101 ASP A O 1
ATOM 771 N N . GLY A 1 102 ? 14.231 4.320 -33.645 1.00 90.56 102 GLY A N 1
ATOM 772 C CA . GLY A 1 102 ? 14.067 2.901 -33.328 1.00 90.56 102 GLY A CA 1
ATOM 773 C C . GLY A 1 102 ? 14.328 2.548 -31.861 1.00 90.56 102 GLY A C 1
ATOM 774 O O . GLY A 1 102 ? 14.233 1.374 -31.500 1.00 90.56 102 GLY A O 1
ATOM 775 N N . THR A 1 103 ? 14.633 3.533 -31.011 1.00 94.88 103 THR A N 1
ATOM 776 C CA . THR A 1 103 ? 14.719 3.349 -29.555 1.00 94.88 103 THR A CA 1
ATOM 777 C C . THR A 1 103 ? 13.338 3.437 -28.904 1.00 94.88 103 THR A C 1
ATOM 779 O O . THR A 1 103 ? 12.340 3.705 -29.572 1.00 94.88 103 THR A O 1
ATOM 782 N N . TYR A 1 104 ? 13.259 3.197 -27.597 1.00 95.25 104 TYR A N 1
ATOM 783 C CA . TYR A 1 104 ? 12.018 3.256 -26.836 1.00 95.25 104 TYR A CA 1
ATOM 784 C C . TYR A 1 104 ? 12.156 4.149 -25.605 1.00 95.25 104 TYR A C 1
ATOM 786 O O . TYR A 1 104 ? 13.178 4.138 -24.915 1.00 95.25 104 TYR A O 1
ATOM 794 N N . ASP A 1 105 ? 11.081 4.866 -25.302 1.00 94.25 105 ASP A N 1
ATOM 795 C CA . ASP A 1 105 ? 10.853 5.516 -24.019 1.00 94.25 105 ASP A CA 1
ATOM 796 C C . ASP A 1 105 ? 9.883 4.658 -23.206 1.00 94.25 105 ASP A C 1
ATOM 798 O O . ASP A 1 105 ? 8.737 4.460 -23.612 1.00 94.25 105 ASP A O 1
ATOM 802 N N . VAL A 1 106 ? 10.334 4.156 -22.061 1.00 93.06 106 VAL A N 1
ATOM 803 C CA . VAL A 1 106 ? 9.620 3.177 -21.237 1.00 93.06 106 VAL A CA 1
ATOM 804 C C . VAL A 1 106 ? 9.258 3.804 -19.902 1.00 93.06 106 VAL A C 1
ATOM 806 O O . VAL A 1 106 ? 10.129 4.289 -19.181 1.00 93.06 106 VAL A O 1
ATOM 809 N N . ASP A 1 107 ? 7.977 3.785 -19.563 1.00 92.19 107 ASP A N 1
ATOM 810 C CA . ASP A 1 107 ? 7.479 4.206 -18.263 1.00 92.19 107 ASP A CA 1
ATOM 811 C C . ASP A 1 107 ? 7.365 2.974 -17.357 1.00 92.19 107 ASP A C 1
ATOM 813 O O . ASP A 1 107 ? 6.666 2.008 -17.666 1.00 92.19 107 ASP A O 1
ATOM 817 N N . LEU A 1 108 ? 8.079 3.011 -16.236 1.00 88.69 108 LEU A N 1
ATOM 818 C CA . LEU A 1 108 ? 8.186 1.936 -15.257 1.00 88.69 108 LEU A CA 1
ATOM 819 C C . LEU A 1 108 ? 7.542 2.353 -13.935 1.00 88.69 108 LEU A C 1
ATOM 821 O O . LEU A 1 108 ? 7.730 3.484 -13.479 1.00 88.69 108 LEU A O 1
ATOM 825 N N . LEU A 1 109 ? 6.860 1.424 -13.273 1.00 88.81 109 LEU A N 1
ATOM 826 C CA . LEU A 1 109 ? 6.536 1.528 -11.853 1.00 88.81 109 LEU A CA 1
ATOM 827 C C . LEU A 1 109 ? 7.588 0.773 -11.061 1.00 88.81 109 LEU A C 1
ATOM 829 O O . LEU A 1 109 ? 7.707 -0.437 -11.195 1.00 88.81 109 LEU A O 1
ATOM 833 N N . VAL A 1 110 ? 8.344 1.491 -10.235 1.00 86.25 110 VAL A N 1
ATOM 834 C CA . VAL A 1 110 ? 9.410 0.921 -9.405 1.00 86.25 110 VAL A CA 1
ATOM 835 C C . VAL A 1 110 ? 8.984 0.962 -7.941 1.00 86.25 110 VAL A C 1
ATOM 837 O O . VAL A 1 110 ? 8.693 2.033 -7.402 1.00 86.25 110 VAL A O 1
ATOM 840 N N . GLY A 1 111 ? 8.957 -0.194 -7.287 1.00 84.50 111 GLY A N 1
ATOM 841 C CA . GLY A 1 111 ? 8.587 -0.358 -5.884 1.00 84.50 111 GLY A CA 1
ATOM 842 C C . GLY A 1 111 ? 7.444 -1.344 -5.658 1.00 84.50 111 GLY A C 1
ATOM 843 O O . GLY A 1 111 ? 6.878 -1.907 -6.591 1.00 84.50 111 GLY A O 1
ATOM 844 N N . LEU A 1 112 ? 7.101 -1.564 -4.386 1.00 86.31 112 LEU A N 1
ATOM 845 C CA . LEU A 1 112 ? 5.977 -2.420 -4.018 1.00 86.31 112 LEU A CA 1
ATOM 846 C C . LEU A 1 112 ? 4.682 -1.668 -4.298 1.00 86.31 112 LEU A C 1
ATOM 848 O O . LEU A 1 112 ? 4.469 -0.590 -3.741 1.00 86.31 112 LEU A O 1
ATOM 852 N N . ASN A 1 113 ? 3.803 -2.253 -5.104 1.00 87.56 113 ASN A N 1
ATOM 853 C CA . ASN A 1 113 ? 2.451 -1.744 -5.262 1.00 87.56 113 ASN A CA 1
ATOM 854 C C . ASN A 1 113 ? 1.539 -2.345 -4.191 1.00 87.56 113 ASN A C 1
ATOM 856 O O . ASN A 1 113 ? 0.894 -3.368 -4.406 1.00 87.56 113 ASN A O 1
ATOM 860 N N . GLY A 1 114 ? 1.476 -1.696 -3.026 1.00 84.56 114 GLY A N 1
ATOM 861 C CA . GLY A 1 114 ? 0.696 -2.192 -1.893 1.00 84.56 114 GLY A CA 1
ATOM 862 C C . GLY A 1 114 ? -0.800 -2.346 -2.189 1.00 84.56 114 GLY A C 1
ATOM 863 O O . GLY A 1 114 ? -1.447 -3.154 -1.536 1.00 84.56 114 GLY A O 1
ATOM 864 N N . ALA A 1 115 ? -1.341 -1.618 -3.174 1.00 86.44 115 ALA A N 1
ATOM 865 C CA . ALA A 1 115 ? -2.746 -1.714 -3.573 1.00 86.44 115 ALA A CA 1
ATOM 866 C C . ALA A 1 115 ? -3.064 -2.998 -4.360 1.00 86.44 115 ALA A C 1
ATOM 868 O O . ALA A 1 115 ? -4.210 -3.435 -4.381 1.00 86.44 115 ALA A O 1
ATOM 869 N N . HIS A 1 116 ? -2.063 -3.612 -5.000 1.00 85.31 116 HIS A N 1
ATOM 870 C CA . HIS A 1 116 ? -2.213 -4.899 -5.692 1.00 85.31 116 HIS A CA 1
ATOM 871 C C . HIS A 1 116 ? -1.864 -6.095 -4.790 1.00 85.31 116 HIS A C 1
ATOM 873 O O . HIS A 1 116 ? -2.125 -7.241 -5.146 1.00 85.31 116 HIS A O 1
ATOM 879 N N . GLU A 1 117 ? -1.313 -5.838 -3.603 1.00 87.56 117 GLU A N 1
ATOM 880 C CA . GLU A 1 117 ? -0.952 -6.865 -2.631 1.00 87.56 117 GLU A CA 1
ATOM 881 C C . GLU A 1 117 ? -2.108 -7.118 -1.658 1.00 87.56 117 GLU A C 1
ATOM 883 O O . GLU A 1 117 ? -2.284 -6.393 -0.676 1.00 87.56 117 GLU A O 1
ATOM 888 N N . GLU A 1 118 ? -2.880 -8.184 -1.889 1.00 85.94 118 GLU A N 1
ATOM 889 C CA . GLU A 1 118 ? -4.082 -8.513 -1.103 1.00 85.94 118 GLU A CA 1
ATOM 890 C C . GLU A 1 118 ? -3.818 -8.528 0.413 1.00 85.94 118 GLU A C 1
ATOM 892 O O . GLU A 1 118 ? -4.608 -8.005 1.201 1.00 85.94 118 GLU A O 1
ATOM 897 N N . ALA A 1 119 ? -2.676 -9.078 0.839 1.00 87.31 119 ALA A N 1
ATOM 898 C CA . ALA A 1 119 ? -2.298 -9.130 2.250 1.00 87.31 119 ALA A CA 1
ATOM 899 C C . ALA A 1 119 ? -2.089 -7.730 2.855 1.00 87.31 119 ALA A C 1
ATOM 901 O O . ALA A 1 119 ? -2.484 -7.488 3.999 1.00 87.31 119 ALA A O 1
ATOM 902 N N . VAL A 1 120 ? -1.502 -6.804 2.089 1.00 87.94 120 VAL A N 1
ATOM 903 C CA . VAL A 1 120 ? -1.281 -5.415 2.511 1.00 87.94 120 VAL A CA 1
ATOM 904 C C . VAL A 1 120 ? -2.619 -4.686 2.590 1.00 87.94 120 VAL A C 1
ATOM 906 O O . VAL A 1 120 ? -2.910 -4.089 3.625 1.00 87.94 120 VAL A O 1
ATOM 909 N N . VAL A 1 121 ? -3.458 -4.788 1.554 1.00 89.19 121 VAL A N 1
ATOM 910 C CA . VAL A 1 121 ? -4.802 -4.183 1.529 1.00 89.19 121 VAL A CA 1
ATOM 911 C C . VAL A 1 121 ? -5.625 -4.657 2.724 1.00 89.19 121 VAL A C 1
ATOM 913 O O . VAL A 1 121 ? -6.154 -3.846 3.486 1.00 89.19 121 VAL A O 1
ATOM 916 N N . ARG A 1 122 ? -5.679 -5.975 2.943 1.00 87.62 122 ARG A N 1
ATOM 917 C CA . ARG A 1 122 ? -6.427 -6.583 4.045 1.00 87.62 122 ARG A CA 1
ATOM 918 C C . ARG A 1 122 ? -5.931 -6.109 5.408 1.00 87.62 122 ARG A C 1
ATOM 920 O O . ARG A 1 122 ? -6.754 -5.829 6.279 1.00 87.62 122 ARG A O 1
ATOM 927 N N . TYR A 1 123 ? -4.614 -6.021 5.604 1.00 89.44 123 TYR A N 1
ATOM 928 C CA . TYR A 1 123 ? -4.047 -5.505 6.847 1.00 89.44 123 TYR A CA 1
ATOM 929 C C . TYR A 1 123 ? -4.410 -4.035 7.062 1.00 89.44 123 TYR A C 1
ATOM 931 O O . TYR A 1 123 ? -4.933 -3.691 8.119 1.00 89.44 123 TYR A O 1
ATOM 939 N N . VAL A 1 124 ? -4.182 -3.183 6.059 1.00 89.88 124 VAL A N 1
ATOM 940 C CA . VAL A 1 124 ? -4.425 -1.735 6.139 1.00 89.88 124 VAL A CA 1
ATOM 941 C C . VAL A 1 124 ? -5.891 -1.439 6.448 1.00 89.88 124 VAL A C 1
ATOM 943 O O . VAL A 1 124 ? -6.167 -0.680 7.373 1.00 89.88 124 VAL A O 1
ATOM 946 N N . VAL A 1 125 ? -6.834 -2.074 5.743 1.00 87.88 125 VAL A N 1
ATOM 947 C CA . VAL A 1 125 ? -8.27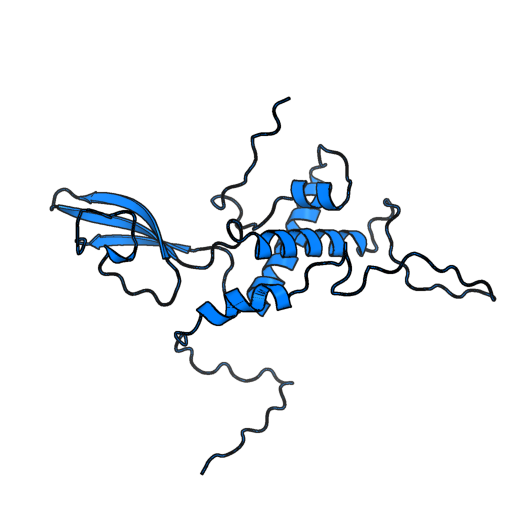5 -1.869 5.969 1.00 87.88 125 VAL A CA 1
ATOM 948 C C . VAL A 1 125 ? -8.693 -2.345 7.361 1.00 87.88 125 VAL A C 1
ATOM 950 O O . VAL A 1 125 ? -9.386 -1.620 8.073 1.00 87.88 125 VAL A O 1
ATOM 953 N N . ALA A 1 126 ? -8.253 -3.534 7.784 1.00 87.00 126 ALA A N 1
ATOM 954 C CA . ALA A 1 126 ? -8.600 -4.069 9.100 1.00 87.00 126 ALA A CA 1
ATOM 955 C C . ALA A 1 126 ? -8.004 -3.233 10.245 1.00 87.00 126 ALA A C 1
ATOM 957 O O . ALA A 1 126 ? -8.669 -3.013 11.257 1.00 87.00 126 ALA A O 1
ATOM 958 N N . HIS A 1 127 ? -6.771 -2.751 10.079 1.00 87.94 127 HIS A N 1
ATOM 959 C CA . HIS A 1 127 ? -6.102 -1.904 11.058 1.00 87.94 127 HIS A CA 1
ATOM 960 C C . HIS A 1 127 ? -6.755 -0.521 11.141 1.00 87.94 127 HIS A C 1
ATOM 962 O O . HIS A 1 127 ? -7.095 -0.081 12.235 1.00 87.94 127 HIS A O 1
ATOM 968 N N . ALA A 1 128 ? -7.030 0.120 10.001 1.00 87.25 128 ALA A N 1
ATOM 969 C CA . ALA A 1 128 ? -7.739 1.396 9.954 1.00 87.25 128 ALA A CA 1
ATOM 970 C C . ALA A 1 128 ? -9.135 1.294 10.595 1.00 87.25 128 ALA A C 1
ATOM 972 O O . ALA A 1 128 ? -9.511 2.144 11.399 1.00 87.25 128 ALA A O 1
ATOM 973 N N . ALA A 1 129 ? -9.884 0.222 10.310 1.00 86.38 129 ALA A N 1
ATOM 974 C CA . ALA A 1 129 ? -11.176 -0.027 10.945 1.00 86.38 129 ALA A CA 1
ATOM 975 C C . ALA A 1 129 ? -11.046 -0.171 12.472 1.00 86.38 129 ALA A C 1
ATOM 977 O O . ALA A 1 129 ? -11.844 0.390 13.224 1.00 86.38 129 ALA A O 1
ATOM 978 N N . GLU A 1 130 ? -10.031 -0.885 12.956 1.00 85.81 130 GLU A N 1
ATOM 979 C CA . GLU A 1 130 ? -9.804 -1.020 14.395 1.00 85.81 130 GLU A CA 1
ATOM 980 C C . GLU A 1 130 ? -9.417 0.316 15.049 1.00 85.81 130 GLU A C 1
ATOM 982 O O . GLU A 1 130 ? -9.945 0.640 16.113 1.00 85.81 130 GLU A O 1
ATOM 987 N N . MET A 1 131 ? -8.593 1.138 14.394 1.00 84.44 131 MET A N 1
ATOM 988 C CA . MET A 1 131 ? -8.256 2.481 14.879 1.00 84.44 131 MET A CA 1
ATOM 989 C C . MET A 1 131 ? -9.496 3.373 14.990 1.00 84.44 131 MET A C 1
ATOM 991 O O . MET A 1 131 ? -9.688 4.043 16.006 1.00 84.44 131 MET A O 1
ATOM 995 N N . VAL A 1 132 ? -10.405 3.312 14.009 1.00 84.12 132 VAL A N 1
ATOM 996 C CA . VAL A 1 132 ? -11.698 4.012 14.083 1.00 84.12 132 VAL A CA 1
ATOM 997 C C . VAL A 1 132 ? -12.533 3.525 15.273 1.00 84.12 132 VAL A C 1
ATOM 999 O O . VAL A 1 132 ? -13.078 4.355 15.999 1.00 84.12 132 VAL A O 1
ATOM 1002 N N . ARG A 1 133 ? -12.614 2.209 15.525 1.00 81.62 133 ARG A N 1
ATOM 1003 C CA . ARG A 1 133 ? -13.362 1.650 16.677 1.00 81.62 133 ARG A CA 1
ATOM 1004 C C . ARG A 1 133 ? -12.816 2.112 18.028 1.00 81.62 133 ARG A C 1
ATOM 1006 O O . ARG A 1 133 ? -13.565 2.160 19.004 1.00 81.62 133 ARG A O 1
ATOM 1013 N N . GLN A 1 134 ? -11.524 2.421 18.096 1.00 75.56 134 GLN A N 1
ATOM 1014 C CA . GLN A 1 134 ? -10.840 2.829 19.321 1.00 75.56 134 GLN A CA 1
ATOM 1015 C C . GLN A 1 134 ? -10.822 4.352 19.537 1.00 75.56 134 GLN A C 1
ATOM 1017 O O . GLN A 1 134 ? -10.425 4.794 20.619 1.00 75.56 134 GLN A O 1
ATOM 1022 N N . ARG A 1 135 ? -11.281 5.167 18.570 1.00 74.38 135 ARG A N 1
ATOM 1023 C CA . ARG A 1 135 ? -11.313 6.633 18.714 1.00 74.38 135 ARG A CA 1
ATOM 1024 C C . ARG A 1 135 ? -12.244 7.056 19.869 1.00 74.38 135 ARG A C 1
ATOM 1026 O O . ARG A 1 135 ? -13.425 6.709 19.860 1.00 74.38 135 ARG A O 1
ATOM 1033 N N . PRO A 1 136 ? -11.755 7.854 20.837 1.00 58.88 136 PRO A N 1
ATOM 1034 C CA . PRO A 1 136 ? -12.544 8.277 21.996 1.00 58.88 136 PRO A CA 1
ATOM 1035 C C . PRO A 1 136 ? -13.656 9.281 21.649 1.00 58.88 136 PRO A C 1
ATOM 1037 O O . PRO A 1 136 ? -14.658 9.342 22.359 1.00 58.88 136 PRO A O 1
ATOM 1040 N N . ASP A 1 137 ? -13.508 10.023 20.548 1.00 60.53 137 ASP A N 1
ATOM 1041 C CA . ASP A 1 137 ? -14.377 11.158 20.204 1.00 60.53 137 ASP A CA 1
ATOM 1042 C C . ASP A 1 137 ? -15.596 10.780 19.337 1.00 60.53 137 ASP A C 1
ATOM 1044 O O . ASP A 1 137 ? -16.459 11.618 19.083 1.00 60.53 137 ASP A O 1
ATOM 1048 N N . GLN A 1 138 ? -15.709 9.523 18.885 1.00 55.91 138 GLN A N 1
ATOM 1049 C CA . GLN A 1 138 ? -16.870 9.037 18.123 1.00 55.91 138 GLN A CA 1
ATOM 1050 C C . GLN A 1 138 ? -17.862 8.313 19.042 1.00 55.91 138 GLN A C 1
ATOM 1052 O O . GLN A 1 138 ? -18.019 7.093 19.021 1.00 55.91 138 GLN A O 1
ATOM 1057 N N . SER A 1 139 ? -18.574 9.091 19.852 1.00 44.44 139 SER A N 1
ATOM 1058 C CA . SER A 1 139 ? -19.683 8.673 20.720 1.00 44.44 139 SER A CA 1
ATOM 1059 C C . SER A 1 139 ? -20.967 8.330 19.936 1.00 44.44 139 SER A C 1
ATOM 1061 O O . SER A 1 139 ? -22.050 8.816 20.252 1.00 44.44 139 SER A O 1
ATOM 1063 N N . GLY A 1 140 ? -20.859 7.497 18.892 1.00 46.16 140 GLY A N 1
ATOM 1064 C CA . GLY A 1 140 ? -21.979 7.165 17.998 1.00 46.16 140 GLY A CA 1
ATOM 1065 C C . GLY A 1 140 ? -22.129 5.698 17.581 1.00 46.16 140 GLY A C 1
ATOM 1066 O O . GLY A 1 140 ? -23.089 5.380 16.889 1.00 46.16 140 GLY A O 1
ATOM 1067 N N . GLY A 1 141 ? -21.236 4.787 17.980 1.00 42.59 141 GLY A N 1
ATOM 1068 C CA . GLY A 1 141 ? -21.279 3.389 17.533 1.00 42.59 141 GLY A CA 1
ATOM 1069 C C . GLY A 1 141 ? -21.105 2.393 18.673 1.00 42.59 141 GLY A C 1
ATOM 1070 O O . GLY A 1 141 ? -20.219 2.549 19.509 1.00 42.59 141 GLY A O 1
ATOM 1071 N N . ALA A 1 142 ? -21.935 1.352 18.685 1.00 45.38 142 ALA A N 1
ATOM 1072 C CA . ALA A 1 142 ? -21.996 0.248 19.647 1.00 45.38 142 ALA A CA 1
ATOM 1073 C C . ALA A 1 142 ? -20.746 -0.672 19.671 1.00 45.38 142 ALA A C 1
ATOM 1075 O O . ALA A 1 142 ? -20.872 -1.891 19.707 1.00 45.38 142 ALA A O 1
ATOM 1076 N N . GLY A 1 143 ? -19.532 -0.117 19.618 1.00 49.50 143 GLY A N 1
ATOM 1077 C CA . GLY A 1 143 ? -18.308 -0.871 19.325 1.00 49.50 143 GLY A CA 1
ATOM 1078 C C . GLY A 1 143 ? -17.089 -0.534 20.178 1.00 49.50 143 GLY A C 1
ATOM 1079 O O . GLY A 1 143 ? -15.991 -0.972 19.842 1.00 49.50 143 GLY A O 1
ATOM 1080 N N . ARG A 1 144 ? -17.233 0.218 21.278 1.00 52.81 144 ARG A N 1
ATOM 1081 C CA . ARG A 1 144 ? -16.106 0.440 22.194 1.00 52.81 144 ARG A CA 1
ATOM 1082 C C . ARG A 1 144 ? -15.765 -0.884 22.891 1.00 52.81 144 ARG A C 1
ATOM 1084 O O . ARG A 1 144 ? -16.505 -1.332 23.764 1.00 52.81 144 ARG A O 1
ATOM 1091 N N . ARG A 1 145 ? -14.634 -1.501 22.535 1.00 56.50 145 ARG A N 1
ATOM 1092 C CA . ARG A 1 145 ? -14.095 -2.694 23.215 1.00 56.50 145 ARG A CA 1
ATOM 1093 C C . ARG A 1 145 ? -13.488 -2.290 24.557 1.00 56.50 145 ARG A C 1
ATOM 1095 O O . ARG A 1 145 ? -12.291 -2.062 24.684 1.00 56.50 145 ARG A O 1
ATOM 1102 N N . VAL A 1 146 ? -14.343 -2.126 25.560 1.00 48.62 146 VAL A N 1
ATOM 1103 C CA . VAL A 1 146 ? -13.926 -1.846 26.936 1.00 48.62 146 VAL A CA 1
ATOM 1104 C C . VAL A 1 146 ? -13.577 -3.177 27.603 1.00 48.62 146 VAL A C 1
ATOM 1106 O O . VAL A 1 146 ? -14.458 -3.999 27.829 1.00 48.62 146 VAL A O 1
ATOM 1109 N N . SER A 1 147 ? -12.294 -3.407 27.900 1.00 52.41 147 SER A N 1
ATOM 1110 C CA . SER A 1 147 ? -11.809 -4.709 28.386 1.00 52.41 147 SER A CA 1
ATOM 1111 C C . SER A 1 147 ? -12.153 -5.018 29.847 1.00 52.41 147 SER A C 1
ATOM 1113 O O . SER A 1 147 ? -12.071 -6.174 30.240 1.00 52.41 147 SER A O 1
ATOM 1115 N N . SER A 1 148 ? -12.544 -4.023 30.649 1.00 48.44 148 SER A N 1
ATOM 1116 C CA . SER A 1 148 ? -13.163 -4.195 31.975 1.00 48.44 148 SER A CA 1
ATOM 1117 C C . SER A 1 148 ? -13.363 -2.828 32.627 1.00 48.44 148 SER A C 1
ATOM 1119 O O . SER A 1 148 ? -12.413 -2.048 32.700 1.00 48.44 148 SER A O 1
ATOM 1121 N N . VAL A 1 149 ? -14.548 -2.552 33.169 1.00 53.47 149 VAL A N 1
ATOM 1122 C CA . VAL A 1 149 ? -14.728 -1.509 34.191 1.00 53.47 149 VAL A CA 1
ATOM 1123 C C . VAL A 1 149 ? -15.276 -2.207 35.421 1.00 53.47 149 VAL A C 1
ATOM 1125 O O . VAL A 1 149 ? -16.397 -2.706 35.403 1.00 53.47 149 VAL A O 1
ATOM 1128 N N . SER A 1 150 ? -14.462 -2.279 36.469 1.00 44.50 150 SER A N 1
ATOM 1129 C CA . SER A 1 150 ? -14.897 -2.757 37.778 1.00 44.50 150 SER A CA 1
ATOM 1130 C C . SER A 1 150 ? -15.340 -1.551 38.593 1.00 44.50 150 SER A C 1
ATOM 1132 O O . SER A 1 150 ? -14.500 -0.785 39.063 1.00 44.50 150 SER A O 1
ATOM 1134 N N . ALA A 1 151 ? -16.649 -1.381 38.754 1.00 49.22 151 ALA A N 1
ATOM 1135 C CA . ALA A 1 151 ? -17.224 -0.470 39.734 1.00 49.22 151 ALA A CA 1
ATOM 1136 C C . ALA A 1 151 ? -18.068 -1.304 40.708 1.00 49.22 151 ALA A C 1
ATOM 1138 O O . ALA A 1 151 ? -18.938 -2.062 40.289 1.00 49.22 151 ALA A O 1
ATOM 1139 N N . GLU A 1 152 ? -17.754 -1.212 42.000 1.00 52.31 152 GLU A N 1
ATOM 1140 C CA . GLU A 1 152 ? -18.630 -1.647 43.102 1.00 52.31 152 GLU A CA 1
ATOM 1141 C C . GLU A 1 152 ? -19.128 -3.111 43.068 1.00 52.31 152 GLU A C 1
ATOM 1143 O O . GLU A 1 152 ? -20.238 -3.419 43.492 1.00 52.31 152 GLU A O 1
ATOM 1148 N N . GLY A 1 153 ? -18.292 -4.052 42.618 1.00 54.28 153 GLY A N 1
ATOM 1149 C CA . GLY A 1 153 ? -18.554 -5.489 42.797 1.00 54.28 153 GLY A CA 1
ATOM 1150 C C . GLY A 1 153 ? -19.412 -6.158 41.719 1.00 54.28 153 GLY A C 1
ATOM 1151 O O . GLY A 1 153 ? -19.773 -7.321 41.885 1.00 54.28 153 GLY A O 1
ATOM 1152 N N . GLN A 1 154 ? -19.688 -5.483 40.598 1.00 52.59 154 GLN A N 1
ATOM 1153 C CA . GLN A 1 154 ? -20.247 -6.114 39.399 1.00 52.59 154 GLN A CA 1
ATOM 1154 C C . GLN A 1 154 ? -19.272 -5.992 38.225 1.00 52.59 154 GLN A C 1
ATOM 1156 O O . GLN A 1 154 ? -18.908 -4.894 37.811 1.00 52.59 154 GLN A O 1
ATOM 1161 N N . SER A 1 155 ? -18.818 -7.128 37.691 1.00 41.00 155 SER A N 1
ATOM 1162 C CA . SER A 1 155 ? -17.983 -7.171 36.489 1.00 41.00 155 SER A CA 1
ATOM 1163 C C . SER A 1 155 ? -18.859 -7.367 35.261 1.00 41.00 155 SER A C 1
ATOM 1165 O O . SER A 1 155 ? -19.544 -8.385 35.151 1.00 41.00 155 SER A O 1
ATOM 1167 N N . ILE A 1 156 ? -18.797 -6.435 34.314 1.00 49.62 156 ILE A N 1
ATOM 1168 C CA . ILE A 1 156 ? -19.374 -6.639 32.988 1.00 49.62 156 ILE A CA 1
ATOM 1169 C C . ILE A 1 156 ? -18.266 -7.152 32.068 1.00 49.62 156 ILE A C 1
ATOM 1171 O O . ILE A 1 156 ? -17.325 -6.425 31.746 1.00 49.62 156 ILE A O 1
ATOM 1175 N N . SER A 1 157 ? -18.362 -8.421 31.679 1.00 46.75 157 SER A N 1
ATOM 1176 C CA . SER A 1 157 ? -17.495 -9.031 30.672 1.00 46.75 157 SER A CA 1
ATOM 1177 C C . SER A 1 157 ? -18.111 -8.801 29.296 1.00 46.75 157 SER A C 1
ATOM 1179 O O . SER A 1 157 ? -19.147 -9.380 28.981 1.00 46.75 157 SER A O 1
ATOM 1181 N N . TYR A 1 158 ? -17.484 -7.953 28.485 1.00 54.94 158 TYR A N 1
ATOM 1182 C CA . TYR A 1 158 ? -17.822 -7.823 27.069 1.00 54.94 158 TYR A CA 1
ATOM 1183 C C . TYR A 1 158 ? -16.867 -8.657 26.214 1.00 54.94 158 TYR A C 1
ATOM 1185 O O . TYR A 1 158 ? -15.740 -8.948 26.617 1.00 54.94 158 TYR A O 1
ATOM 1193 N N . GLU A 1 159 ? -17.352 -9.059 25.042 1.00 51.66 159 GLU A N 1
ATOM 1194 C CA . GLU A 1 159 ? -16.679 -9.945 24.094 1.00 51.66 159 GLU A CA 1
ATOM 1195 C C . GLU A 1 159 ? -15.281 -9.419 23.725 1.00 51.66 159 GLU A C 1
ATOM 1197 O O . GLU A 1 159 ? -15.119 -8.349 23.131 1.00 51.66 159 GLU A O 1
ATOM 1202 N N . SER A 1 160 ? -14.245 -10.159 24.126 1.00 58.62 160 SER A N 1
ATOM 1203 C CA . SER A 1 160 ? -12.860 -9.840 23.791 1.00 58.62 160 SER A CA 1
ATOM 1204 C C . SER A 1 160 ? -12.628 -10.001 22.291 1.00 58.62 160 SER A C 1
ATOM 1206 O O . SER A 1 160 ? -13.166 -10.919 21.672 1.00 58.62 160 SER A O 1
ATOM 1208 N N . ALA A 1 161 ? -11.771 -9.156 21.712 1.00 60.50 161 ALA A N 1
ATOM 1209 C CA . ALA A 1 161 ? -11.272 -9.382 20.358 1.00 60.50 161 ALA A CA 1
ATOM 1210 C C . ALA A 1 161 ? -10.722 -10.821 20.230 1.00 60.50 161 ALA A C 1
ATOM 1212 O O . ALA A 1 161 ? -10.011 -11.258 21.142 1.00 60.50 161 ALA A O 1
ATOM 1213 N N . PRO A 1 162 ? -11.015 -11.549 19.135 1.00 60.22 162 PRO A N 1
ATOM 1214 C CA . PRO A 1 162 ? -10.450 -12.876 18.921 1.00 60.22 162 PRO A CA 1
ATOM 1215 C C . PRO A 1 162 ? -8.921 -12.824 18.976 1.00 60.22 162 PRO A C 1
ATOM 1217 O O . PRO A 1 162 ? -8.301 -11.917 18.411 1.00 60.22 162 PRO A O 1
ATOM 1220 N N . ALA A 1 163 ? -8.313 -13.792 19.659 1.00 66.19 163 ALA A N 1
ATOM 1221 C CA . ALA A 1 163 ? -6.863 -13.884 19.770 1.00 66.19 163 ALA A CA 1
ATOM 1222 C C . ALA A 1 163 ? -6.232 -14.168 18.399 1.00 66.19 163 ALA A C 1
ATOM 1224 O O . ALA A 1 163 ? -6.847 -14.799 17.537 1.00 66.19 163 ALA A O 1
ATOM 1225 N N . ALA A 1 164 ? -4.983 -13.736 18.200 1.00 63.44 164 ALA A N 1
ATOM 1226 C CA . ALA A 1 164 ? -4.246 -14.001 16.967 1.00 63.44 164 ALA A CA 1
ATOM 1227 C C . ALA A 1 164 ? -4.294 -15.501 16.605 1.00 63.44 164 ALA A C 1
ATOM 1229 O O . ALA A 1 164 ? -3.961 -16.356 17.423 1.00 63.44 164 ALA A O 1
ATOM 1230 N N . GLY A 1 165 ? -4.728 -15.810 15.379 1.00 60.69 165 GLY A N 1
ATOM 1231 C CA . GLY A 1 165 ? -4.902 -17.185 14.894 1.00 60.69 165 GLY A CA 1
ATOM 1232 C C . GLY A 1 165 ? -6.312 -17.770 15.058 1.00 60.69 165 GLY A C 1
ATOM 1233 O O . GLY A 1 165 ? -6.563 -18.861 14.551 1.00 60.69 165 GLY A O 1
ATOM 1234 N N . GLN A 1 166 ? -7.246 -17.064 15.703 1.00 64.75 166 GLN A N 1
ATOM 1235 C CA . GLN A 1 166 ? -8.663 -17.441 15.734 1.00 64.75 166 GLN A CA 1
ATOM 1236 C C . GLN A 1 166 ? -9.416 -16.912 14.504 1.00 64.75 166 GLN A C 1
ATOM 1238 O O . GLN A 1 166 ? -9.038 -15.907 13.899 1.00 64.75 166 GLN A O 1
ATOM 1243 N N . ALA A 1 167 ? -10.509 -17.581 14.128 1.00 54.06 167 ALA A N 1
ATOM 1244 C CA . ALA A 1 167 ? -11.394 -17.086 13.078 1.00 54.06 167 ALA A CA 1
ATOM 1245 C C . ALA A 1 167 ? -11.945 -15.700 13.464 1.00 54.06 167 ALA A C 1
ATOM 1247 O O . ALA A 1 167 ? -12.409 -15.502 14.584 1.00 54.06 167 ALA A O 1
ATOM 1248 N N . GLY A 1 168 ? -11.856 -14.734 12.548 1.00 62.53 168 GLY A N 1
ATOM 1249 C CA . GLY A 1 168 ? -12.244 -13.342 12.809 1.00 62.53 168 GLY A CA 1
ATOM 1250 C C . GLY A 1 168 ? -11.191 -12.497 13.540 1.00 62.53 168 GLY A C 1
ATOM 1251 O O . GLY A 1 168 ? -11.449 -11.325 13.809 1.00 62.53 168 GLY A O 1
ATOM 1252 N N . ALA A 1 169 ? -10.008 -13.046 13.843 1.00 67.62 169 ALA A N 1
ATOM 1253 C CA . ALA A 1 169 ? -8.894 -12.262 14.370 1.00 67.62 169 ALA A CA 1
ATOM 1254 C C . ALA A 1 169 ? -8.374 -11.258 13.332 1.00 67.62 169 ALA A C 1
ATOM 1256 O O . ALA A 1 169 ? -8.372 -11.522 12.124 1.00 67.62 169 ALA A O 1
ATOM 1257 N N . LEU A 1 170 ? -7.901 -10.109 13.818 1.00 76.25 170 LEU A N 1
ATOM 1258 C CA . LEU A 1 170 ? -7.249 -9.115 12.971 1.00 76.25 170 LEU A CA 1
ATOM 1259 C C . LEU A 1 170 ? -5.975 -9.715 12.349 1.00 76.25 170 LEU A C 1
ATOM 1261 O O . LEU A 1 170 ? -5.254 -10.457 13.027 1.00 76.25 170 LEU A O 1
ATOM 1265 N N . PRO A 1 171 ? -5.679 -9.412 11.073 1.00 79.69 171 PRO A N 1
ATOM 1266 C CA . PRO A 1 171 ? -4.425 -9.822 10.458 1.00 79.69 171 PRO A CA 1
ATOM 1267 C C . PRO A 1 171 ? -3.247 -9.237 11.248 1.00 79.69 171 PRO A C 1
ATOM 1269 O O . PRO A 1 171 ? -3.231 -8.051 11.572 1.00 79.69 171 PRO A O 1
ATOM 1272 N N . SER A 1 172 ? -2.258 -10.071 11.571 1.00 82.88 172 SER A N 1
ATOM 1273 C CA . SER A 1 172 ? -1.044 -9.612 12.248 1.00 82.88 172 SER A CA 1
ATOM 1274 C C . SER A 1 172 ? -0.078 -8.981 11.250 1.00 82.88 172 SER A C 1
ATOM 1276 O O . SER A 1 172 ? 0.007 -9.413 10.098 1.00 82.88 172 SER A O 1
ATOM 1278 N N . ILE A 1 173 ? 0.710 -8.001 11.699 1.00 83.06 173 ILE A N 1
ATOM 1279 C CA . ILE A 1 173 ? 1.718 -7.352 10.847 1.00 83.06 173 ILE A CA 1
ATOM 1280 C C . ILE A 1 173 ? 2.787 -8.348 10.361 1.00 83.06 173 ILE A C 1
ATOM 1282 O O . ILE A 1 173 ? 3.325 -8.217 9.265 1.00 83.06 173 ILE A O 1
ATOM 1286 N N . ASP A 1 174 ? 3.021 -9.419 11.128 1.00 83.00 174 ASP A N 1
ATOM 1287 C CA . ASP A 1 174 ? 3.944 -10.500 10.774 1.00 83.00 174 ASP A CA 1
ATOM 1288 C C . ASP A 1 174 ? 3.494 -11.345 9.579 1.00 83.00 174 ASP A C 1
ATOM 1290 O O . ASP A 1 174 ? 4.329 -12.003 8.952 1.00 83.00 174 ASP A O 1
ATOM 1294 N N . SER A 1 175 ? 2.212 -11.294 9.202 1.00 82.00 175 SER A N 1
ATOM 1295 C CA . SER A 1 175 ? 1.743 -11.904 7.951 1.00 82.00 175 SER A CA 1
ATOM 1296 C C . SER A 1 175 ? 2.421 -11.299 6.712 1.00 82.00 175 SER A C 1
ATOM 1298 O O . SER A 1 175 ? 2.543 -11.971 5.691 1.00 82.00 175 SER A O 1
ATOM 1300 N N . LEU A 1 176 ? 2.962 -10.079 6.822 1.00 84.69 176 LEU A N 1
ATOM 1301 C CA . LEU A 1 176 ? 3.649 -9.359 5.745 1.00 84.69 176 LEU A CA 1
ATOM 1302 C C . LEU A 1 176 ? 5.155 -9.673 5.665 1.00 84.69 176 LEU A C 1
ATOM 1304 O O . LEU A 1 176 ? 5.883 -9.105 4.850 1.00 84.69 176 LEU A O 1
ATOM 1308 N N . LYS A 1 177 ? 5.667 -10.585 6.503 1.00 84.56 177 LYS A N 1
ATOM 1309 C CA . LYS A 1 177 ? 7.103 -10.897 6.593 1.00 84.56 177 LYS A CA 1
ATOM 1310 C C . LYS A 1 177 ? 7.710 -11.418 5.283 1.00 84.56 177 LYS A C 1
ATOM 1312 O O . LYS A 1 177 ? 8.903 -11.217 5.051 1.00 84.56 177 LYS A O 1
ATOM 1317 N N . SER A 1 178 ? 6.927 -12.076 4.426 1.00 81.38 178 SER A N 1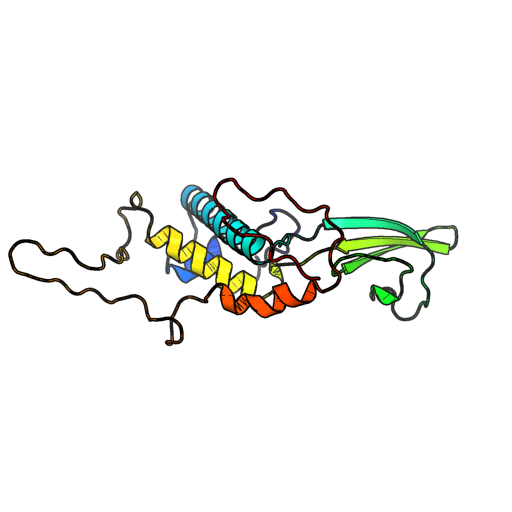
ATOM 1318 C CA . SER A 1 178 ? 7.384 -12.536 3.105 1.00 81.38 178 SER A CA 1
ATOM 1319 C C . SER A 1 178 ? 7.809 -11.367 2.211 1.00 81.38 178 SER A C 1
ATOM 1321 O O . SER A 1 178 ? 8.885 -11.419 1.619 1.00 81.38 178 SER A O 1
ATOM 1323 N N . LEU A 1 179 ? 7.034 -10.279 2.203 1.00 80.44 179 LEU A N 1
ATOM 1324 C CA . LEU A 1 179 ? 7.304 -9.070 1.417 1.00 80.44 179 LEU A CA 1
ATOM 1325 C C . LEU A 1 179 ? 8.577 -8.353 1.878 1.00 80.44 179 LEU A C 1
ATOM 1327 O O . LEU A 1 179 ? 9.294 -7.762 1.075 1.00 80.44 179 LEU A O 1
ATOM 1331 N N . ARG A 1 180 ? 8.916 -8.475 3.166 1.00 78.19 180 ARG A N 1
ATOM 1332 C CA . ARG A 1 180 ? 10.176 -7.964 3.720 1.00 78.19 180 ARG A CA 1
ATOM 1333 C C . ARG A 1 180 ? 11.401 -8.740 3.221 1.00 78.19 180 ARG A C 1
ATOM 1335 O O . ARG A 1 180 ? 12.481 -8.168 3.112 1.00 78.19 180 ARG A O 1
ATOM 1342 N N . ARG A 1 181 ? 11.262 -10.040 2.934 1.00 62.97 181 ARG A N 1
ATOM 1343 C CA . ARG A 1 181 ? 12.376 -10.907 2.502 1.00 62.97 181 ARG A CA 1
ATOM 1344 C C . ARG A 1 181 ? 12.812 -10.644 1.057 1.00 62.97 181 ARG A C 1
ATOM 1346 O O . ARG A 1 181 ? 13.949 -10.953 0.723 1.00 62.97 181 ARG A O 1
ATOM 1353 N N . LEU A 1 182 ? 11.947 -10.054 0.232 1.00 60.41 182 LEU A N 1
ATOM 1354 C CA . LEU A 1 182 ? 12.232 -9.745 -1.175 1.00 60.41 182 LEU A CA 1
ATOM 1355 C C . LEU A 1 182 ? 13.243 -8.594 -1.368 1.00 60.41 182 LEU A C 1
ATOM 1357 O O . LEU A 1 182 ? 13.728 -8.403 -2.471 1.00 60.41 182 LEU A O 1
ATOM 1361 N N . LEU A 1 183 ? 13.630 -7.888 -0.298 1.00 57.97 183 LEU A N 1
ATOM 1362 C CA . LEU A 1 183 ? 14.674 -6.850 -0.291 1.00 57.97 183 LEU A CA 1
ATOM 1363 C C . LEU A 1 183 ? 16.108 -7.412 -0.156 1.00 57.97 183 LEU A C 1
ATOM 1365 O O . LEU A 1 183 ? 16.993 -6.731 0.355 1.00 57.97 183 LEU A O 1
ATOM 1369 N N . PHE A 1 184 ? 16.355 -8.671 -0.533 1.00 47.00 184 PHE A N 1
ATOM 1370 C CA . PHE A 1 184 ? 17.663 -9.323 -0.350 1.00 47.00 184 PHE A CA 1
ATOM 1371 C C . PHE A 1 184 ? 18.719 -8.920 -1.394 1.00 47.00 184 PHE A C 1
ATOM 1373 O O . PHE A 1 184 ? 19.674 -9.660 -1.610 1.00 47.00 184 PHE A O 1
ATOM 1380 N N . GLU A 1 185 ? 18.600 -7.737 -1.992 1.00 44.06 185 GLU A N 1
ATOM 1381 C CA . GLU A 1 185 ? 19.785 -6.979 -2.366 1.00 44.06 185 GLU A CA 1
ATOM 1382 C C . GLU A 1 185 ? 19.896 -5.830 -1.357 1.00 44.06 185 GLU A C 1
ATOM 1384 O O . GLU A 1 185 ? 18.989 -4.996 -1.262 1.00 44.06 185 GLU A O 1
ATOM 1389 N N . PRO A 1 186 ? 20.923 -5.826 -0.489 1.00 43.50 186 PRO A N 1
ATOM 1390 C CA . PRO A 1 186 ? 21.049 -4.792 0.515 1.00 43.50 186 PRO A CA 1
ATOM 1391 C C . PRO A 1 186 ? 21.248 -3.469 -0.216 1.00 43.50 186 PRO A C 1
ATOM 1393 O O . PRO A 1 186 ? 22.345 -3.195 -0.703 1.00 43.50 186 PRO A O 1
ATOM 1396 N N . LEU A 1 187 ? 20.196 -2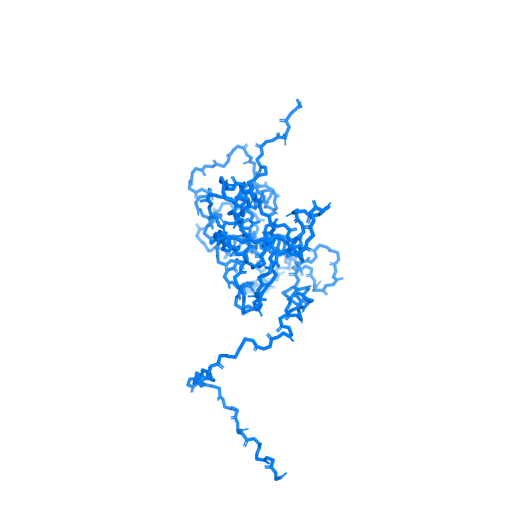.642 -0.254 1.00 46.84 187 LEU A N 1
ATOM 1397 C CA . LEU A 1 187 ? 20.305 -1.209 -0.505 1.00 46.84 187 LEU A CA 1
ATOM 1398 C C . LEU A 1 187 ? 21.503 -0.741 0.315 1.00 46.84 187 LEU A C 1
ATOM 1400 O O . LEU A 1 187 ? 21.429 -0.726 1.549 1.00 46.84 187 LEU A O 1
ATOM 1404 N N . SER A 1 188 ? 22.620 -0.451 -0.355 1.00 45.41 188 SER A N 1
ATOM 1405 C CA . SER A 1 188 ? 23.868 -0.034 0.279 1.00 45.41 188 SER A CA 1
ATOM 1406 C C . SER A 1 188 ? 23.657 1.364 0.842 1.00 45.41 188 SER A C 1
ATOM 1408 O O . SER A 1 188 ? 24.078 2.372 0.286 1.00 45.41 188 SER A O 1
ATOM 1410 N N . ARG A 1 189 ? 22.909 1.437 1.942 1.00 51.38 189 ARG A N 1
ATOM 1411 C CA . ARG A 1 189 ? 22.698 2.644 2.713 1.00 51.38 189 ARG A CA 1
ATOM 1412 C C . ARG A 1 189 ? 23.820 2.733 3.736 1.00 51.38 189 ARG A C 1
ATOM 1414 O O . ARG A 1 189 ? 24.077 1.750 4.437 1.00 51.38 189 ARG A O 1
ATOM 1421 N N . PRO A 1 190 ? 24.461 3.905 3.872 1.00 44.94 190 PRO A N 1
ATOM 1422 C CA . PRO A 1 190 ? 25.370 4.126 4.978 1.00 44.94 190 PRO A CA 1
ATOM 1423 C C . PRO A 1 190 ? 24.604 3.893 6.291 1.00 44.94 190 PRO A C 1
ATOM 1425 O O . PRO A 1 190 ? 23.417 4.238 6.377 1.00 44.94 190 PRO A O 1
ATOM 1428 N N . PRO A 1 191 ? 25.241 3.280 7.301 1.00 48.34 191 PRO A N 1
ATOM 1429 C CA . PRO A 1 191 ? 24.586 2.966 8.561 1.00 48.34 191 PRO A CA 1
ATOM 1430 C C . PRO A 1 191 ? 23.976 4.240 9.152 1.00 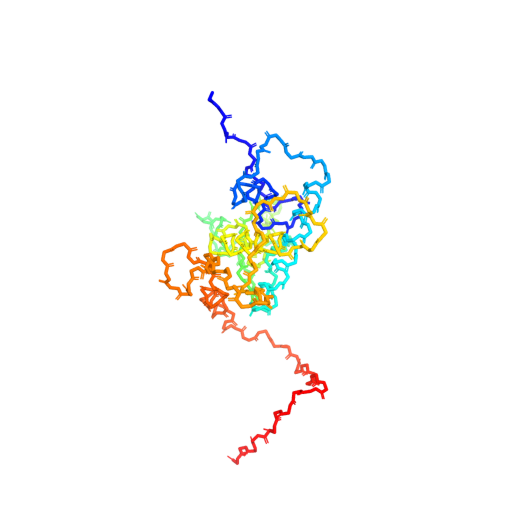48.34 191 PRO A C 1
ATOM 1432 O O . PRO A 1 191 ? 24.684 5.203 9.450 1.00 48.34 191 PRO A O 1
ATOM 1435 N N . ARG A 1 192 ? 22.645 4.256 9.310 1.00 49.88 192 ARG A N 1
ATOM 1436 C CA . ARG A 1 192 ? 21.977 5.294 10.100 1.00 49.88 192 ARG A CA 1
ATOM 1437 C C . ARG A 1 192 ? 22.491 5.186 11.530 1.00 49.88 192 ARG A C 1
ATOM 1439 O O . ARG A 1 192 ? 22.555 4.087 12.081 1.00 49.88 192 ARG A O 1
ATOM 1446 N N . ALA A 1 193 ? 22.843 6.327 12.116 1.00 43.38 193 ALA A N 1
ATOM 1447 C CA . ALA A 1 193 ? 23.204 6.383 13.522 1.00 43.38 193 ALA A CA 1
ATOM 1448 C C . ALA A 1 193 ? 22.064 5.782 14.373 1.00 43.38 193 ALA A C 1
ATOM 1450 O O . ALA A 1 193 ? 20.890 6.029 14.073 1.00 43.38 193 ALA A O 1
ATOM 1451 N N . PRO A 1 194 ? 22.386 4.977 15.398 1.00 55.03 194 PRO A N 1
ATOM 1452 C CA . PRO A 1 194 ? 21.386 4.426 16.301 1.00 55.03 194 PRO A CA 1
ATOM 1453 C C . PRO A 1 194 ? 20.577 5.555 16.953 1.00 55.03 194 PRO A C 1
ATOM 1455 O O . PRO A 1 194 ? 21.145 6.552 17.401 1.00 55.03 194 PRO A O 1
ATOM 1458 N N . TRP A 1 195 ? 19.250 5.400 17.012 1.00 40.03 195 TRP A N 1
ATOM 1459 C CA . TRP A 1 195 ? 18.394 6.278 17.812 1.00 40.03 195 TRP A CA 1
ATOM 1460 C C . TRP A 1 195 ? 18.853 6.245 19.283 1.00 40.03 195 TRP A C 1
ATOM 1462 O O . TRP A 1 195 ? 19.296 5.194 19.751 1.00 40.03 195 TRP A O 1
ATOM 1472 N N . PRO A 1 196 ? 18.713 7.348 20.039 1.00 50.91 196 PRO A N 1
ATOM 1473 C CA . PRO A 1 196 ? 19.302 7.537 21.373 1.00 50.91 196 PRO A CA 1
ATOM 1474 C C . PRO A 1 196 ? 18.906 6.517 22.459 1.00 50.91 196 PRO A C 1
ATOM 1476 O O . PRO A 1 196 ? 19.460 6.568 23.554 1.00 50.91 196 PRO A O 1
ATOM 1479 N N . TYR A 1 197 ? 18.012 5.564 22.174 1.00 46.28 197 TYR A N 1
ATOM 1480 C CA . TYR A 1 197 ? 17.607 4.502 23.102 1.00 46.28 197 TYR A CA 1
ATOM 1481 C C . TYR A 1 197 ? 17.942 3.072 22.640 1.00 46.28 197 TYR A C 1
ATOM 1483 O O . TYR A 1 197 ? 17.646 2.125 23.366 1.00 46.28 197 TYR A O 1
ATOM 1491 N N . SER A 1 198 ? 18.577 2.860 21.477 1.00 43.53 198 SER A N 1
ATOM 1492 C CA . SER A 1 198 ? 18.985 1.504 21.076 1.00 43.53 198 SER A CA 1
ATOM 1493 C C . SER A 1 198 ? 20.320 1.124 21.728 1.00 43.53 198 SER A C 1
ATOM 1495 O O . SER A 1 198 ? 21.396 1.449 21.225 1.00 43.53 198 SER A O 1
ATOM 1497 N N . SER A 1 199 ? 20.263 0.417 22.856 1.00 48.19 199 SER A N 1
ATOM 1498 C CA . SER A 1 199 ? 21.428 -0.133 23.558 1.00 48.19 199 SER A CA 1
ATOM 1499 C C . SER A 1 199 ? 21.917 -1.447 22.931 1.00 48.19 199 SER A C 1
ATOM 1501 O O . SER A 1 199 ? 21.981 -2.492 23.572 1.00 48.19 199 SER A O 1
ATOM 1503 N N . THR A 1 200 ? 22.323 -1.421 21.663 1.00 47.59 200 THR A N 1
ATOM 1504 C CA . THR A 1 200 ? 23.035 -2.556 21.055 1.00 47.59 200 THR A CA 1
ATOM 1505 C C . THR A 1 200 ? 24.543 -2.364 21.183 1.00 47.59 200 THR A C 1
ATOM 1507 O O . THR A 1 200 ? 25.162 -1.633 20.415 1.00 47.59 200 THR A O 1
ATOM 1510 N N . ARG A 1 201 ? 25.146 -3.043 22.171 1.00 49.94 201 ARG A N 1
ATOM 1511 C CA . ARG A 1 201 ? 26.605 -3.230 22.278 1.00 49.94 201 ARG A CA 1
ATOM 1512 C C . ARG A 1 201 ? 27.121 -3.917 21.002 1.00 49.94 201 ARG A C 1
ATOM 1514 O O . ARG A 1 201 ? 26.703 -5.047 20.742 1.00 49.94 201 ARG A O 1
ATOM 1521 N N . PRO A 1 202 ? 28.051 -3.322 20.234 1.00 44.22 202 PRO A N 1
ATOM 1522 C CA . PRO A 1 202 ? 28.679 -4.031 19.129 1.00 44.22 202 PRO A CA 1
ATOM 1523 C C . PRO A 1 202 ? 29.584 -5.138 19.682 1.00 44.22 202 PRO A C 1
ATOM 1525 O O . PRO A 1 202 ? 30.550 -4.894 20.409 1.00 44.22 202 PRO A O 1
ATOM 1528 N N . ARG A 1 203 ? 29.243 -6.384 19.347 1.00 44.19 203 ARG A N 1
ATOM 1529 C CA . ARG A 1 203 ? 30.051 -7.570 19.630 1.00 44.19 203 ARG A CA 1
ATOM 1530 C C . ARG A 1 203 ? 31.245 -7.556 18.669 1.00 44.19 203 ARG A C 1
ATOM 1532 O O . ARG A 1 203 ? 31.076 -7.740 17.468 1.00 44.19 203 ARG A O 1
ATOM 1539 N N . ARG A 1 204 ? 32.440 -7.285 19.201 1.00 41.28 204 ARG A N 1
ATOM 1540 C CA . ARG A 1 204 ? 33.720 -7.378 18.482 1.00 41.28 204 ARG A CA 1
ATOM 1541 C C . ARG A 1 204 ? 33.918 -8.821 18.008 1.00 41.28 204 ARG A C 1
ATOM 1543 O O . ARG A 1 204 ? 34.024 -9.714 18.845 1.00 41.28 204 ARG A O 1
ATOM 1550 N N . TRP A 1 205 ? 33.986 -9.031 16.700 1.00 44.91 205 TRP A N 1
ATOM 1551 C CA . TRP A 1 205 ? 34.559 -10.248 16.129 1.00 44.91 205 TRP A CA 1
ATOM 1552 C C . TRP A 1 205 ? 36.070 -10.034 15.959 1.00 44.91 205 TRP A C 1
ATOM 1554 O O . TRP A 1 205 ? 36.499 -8.948 15.564 1.00 44.91 205 TRP A O 1
ATOM 1564 N N . ARG A 1 206 ? 36.847 -11.038 16.378 1.00 39.75 206 ARG A N 1
ATOM 1565 C CA . ARG A 1 206 ? 38.271 -11.217 16.068 1.00 39.75 206 ARG A CA 1
ATOM 1566 C C . ARG A 1 206 ? 38.391 -11.958 14.747 1.00 39.75 206 ARG A C 1
ATOM 1568 O O . ARG A 1 206 ? 37.494 -12.793 14.498 1.00 39.75 206 ARG A O 1
#

Secondary structure (DSSP, 8-state):
---------TTSS--SS-HHHHHHHHTPPSSPPHHHHHHHHHHHHHHHHHHHHHHTS-SSPEEEEEEEEPPS-SS-TTSGGGS----SS-EEEEEEEE-TTS-EEEEEEES--TTT-HHHHHHHHHHHHHHHHH-TT-TT-S-------EETTEE----PPPPTTSTTPPPPGGGGHHHHHTT-S---PPPPPPPTT---------

Radius of gyration: 22.93 Å; chains: 1; bounding box: 66×32×78 Å

pLDDT: mean 73.81, std 19.28, range [31.81, 95.25]

Foldseek 3Di:
DDPPDDPPDPDPQLFLEALVLLCVVLVNDDDDDPVSRVLLSVLSVVQQVVLCVVLVFRLFWDKDKDPFWDFPDDPCPQDPNRTPDDDLFDKGWPDWDADPVRGIITIIGGTRNSNPVPLSHQQSSLRSSVVVLCDPPCPDDPRNPDCWDDDDPDTDHDDDADDPPDVNHRDDSCVCVVSSVRSVPPPPDDDDDDDPPPPDDDDDDD

Sequence (206 aa):
MDTSARLDLPLGQGLVGSPEAVADALGVPLPLTPAQRAAYEEEIRNAQADVAGYLNRSLVPRLMTVRGVTPRWTDALDDITAWPVHLDDIAEVVTYRTNPDGTYDVDLLVGLNGAHEEAVVRYVVAHAAEMVRQRPDQSGGAGRRVSSVSAEGQSISYESAPAAGQAGALPSIDSLKSLRRLLFEPLSRPPRAPWPYSSTRPRRWR